Protein AF-A0A2T0AVA5-F1 (afdb_monomer)

Solvent-accessible surface area (backbone atoms only — not comparable to full-atom values): 19050 Å² total; per-residue (Å²): 129,84,56,68,65,63,55,50,53,51,52,53,47,51,56,53,52,50,53,53,48,77,74,66,56,87,48,69,69,55,42,52,54,51,53,51,52,49,52,21,55,53,48,44,54,51,50,45,52,49,50,47,50,50,39,52,51,52,64,69,71,47,59,66,89,44,43,42,79,75,51,75,45,78,47,61,35,36,31,70,57,19,75,41,73,43,70,44,58,36,27,38,32,70,83,80,70,44,80,44,43,65,56,36,65,76,68,69,53,59,87,90,54,48,58,31,74,67,38,44,51,54,44,36,57,42,41,74,77,38,61,39,62,59,32,29,52,50,46,17,61,79,33,77,56,35,33,82,59,56,33,64,58,43,48,52,52,38,50,53,53,50,50,53,53,49,55,49,47,49,52,46,27,41,36,39,77,75,69,64,48,74,55,78,20,80,40,78,41,56,44,42,34,36,43,38,53,78,47,79,42,85,42,89,53,99,81,86,58,83,42,72,42,6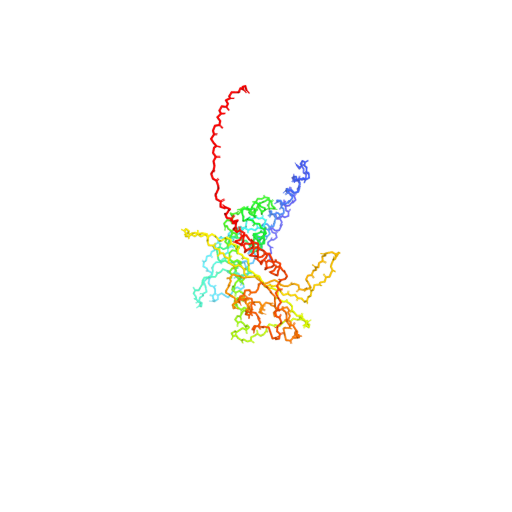1,36,41,38,36,38,40,27,57,47,76,44,78,76,50,99,92,40,69,42,62,39,78,65,44,79,43,74,45,77,66,55,52,69,61,46,46,47,40,44,49,41,58,49,19,52,49,30,27,67,86,56,40,70,40,32,35,42,29,25,78,72,51,71,56,63,60,53,47,50,81,77,34,77,80,39,44,82,42,74,36,70,66,48,53,53,50,52,51,49,55,51,50,53,51,50,52,54,53,60,58,68,73,64,70,82,81,83,77,86,89,82,90,83,82,87,89,78,90,78,91,85,136

Nearest PDB structures (foldseek):
  4rh8-assembly3_C  TM=3.800E-01  e=1.882E+00  Escherichia coli K-12
  4rh8-assembly4_D  TM=4.224E-01  e=2.794E+00  Escherichia coli K-12
  5t90-assembly1_D  TM=2.605E-01  e=2.496E+00  Lymnaea stagnalis
  5afh-assembly1_C  TM=2.575E-01  e=6.515E+00  Homo sapiens

pLDDT: mean 85.96, std 17.72, range [26.14, 97.69]

Radius of gyration: 33.22 Å; Cα contacts (8 Å, |Δi|>4): 440; chains: 1; bounding box: 117×57×65 Å

Sequence (336 aa):
MLKIRDVVEIILLVIKEMHQILTTCQDFAELEKRIYRLVQTITLKLLLTACNYLDEELMKSRDKERLKLIHTKTREIITPFGEVMFKRRYYRDLKTGEGRYLLDEALGLAPRQRLSPWTTEIAVHVAAEMPYHKAAILLRELTLGAVDIRAMTIWDEAQEAGKKLLEQAEEERQAVFDRGELPKGWRQSRELRVEADEVWVAGRDNGKGRRKIAIKIGVGYEGKVKVGQNRRSLQERQVVAGVTEGKVFWEEVIAQLGRRWDLSAVEEYYVGGDGASWIKQGLEYFPRATYRLDPLSKKQLGRDLSDKSNRKAGSDRRPGIPPHSPENETAWSTLE

Foldseek 3Di:
DQPVVLVVVLVVLCVVQVVVLVVDDDDDVSSVLSVLLNVLVSVLSVVQSVLVVVQVVCVVPDDCVFWDWDDKDWDWAQELSAIHIYIWTWTQGPVPRDIDTSSCVVLVNDPPHRYRPVRLVQLLVVVVVDQLVVSQVVSCVSSVNRRRDDSVVSVVSNVVVVVVVVVVLVVLLCCCPVVVNQAQAPDAAQEKEKEKDWDWDFDDDPPDDTDIFIKIKIKIARDWDDPDPPDTDGHPIDMDIDRDALVSSLSSVNSVVRNHYVLVNYNEYEQEYLPDPSSVCNCVVRPNYDYDYDPVNVVVVVVVVVVVVVVVVVVPDDDDDDDDDDDDDDDDDDDD

InterPro domains:
  IPR009620 Uncharacterised protein family UPF0236 [PF06782] (27-296)

Mean predicted aligned error: 10.56 Å

Structure (mmCIF, N/CA/C/O backbone):
data_AF-A0A2T0AVA5-F1
#
_entry.id   AF-A0A2T0AVA5-F1
#
loop_
_atom_site.group_PDB
_atom_site.id
_atom_site.type_symbol
_atom_site.label_atom_id
_atom_site.label_alt_id
_atom_site.label_comp_id
_atom_site.label_asym_id
_atom_site.label_entity_id
_atom_site.label_seq_id
_atom_site.pdbx_PDB_ins_code
_atom_site.Cartn_x
_atom_site.Cartn_y
_atom_site.Cartn_z
_atom_site.occupancy
_atom_site.B_iso_or_equiv
_atom_site.auth_seq_id
_atom_site.auth_comp_id
_atom_site.auth_asym_id
_atom_site.auth_atom_id
_atom_site.pdbx_PDB_model_num
ATOM 1 N N . MET A 1 1 ? -28.269 1.123 14.013 1.00 58.34 1 MET A N 1
ATOM 2 C CA . MET A 1 1 ? -28.446 2.542 14.363 1.00 58.34 1 MET A CA 1
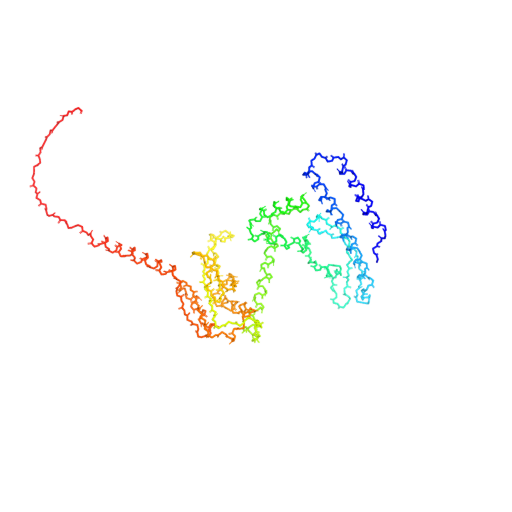ATOM 3 C C . MET A 1 1 ? -27.371 2.899 15.376 1.00 58.34 1 MET A C 1
ATOM 5 O O . MET A 1 1 ? -27.241 2.166 16.353 1.00 58.34 1 MET A O 1
ATOM 9 N N . LEU A 1 2 ? -26.576 3.945 15.129 1.00 67.25 2 LEU A N 1
ATOM 10 C CA . LEU A 1 2 ? -25.635 4.471 16.128 1.00 67.25 2 LEU A CA 1
ATOM 11 C C . LEU A 1 2 ? -26.425 4.833 17.391 1.00 67.25 2 LEU A C 1
ATOM 13 O O . LEU A 1 2 ? -27.509 5.413 17.286 1.00 67.25 2 LEU A O 1
ATOM 17 N N . LYS A 1 3 ? -25.937 4.459 18.578 1.00 79.81 3 LYS A N 1
ATOM 18 C CA . LYS A 1 3 ? -26.666 4.768 19.812 1.00 79.81 3 LYS A CA 1
ATOM 19 C C . LYS A 1 3 ? -26.611 6.279 20.010 1.00 79.81 3 LYS A C 1
ATOM 21 O O . LYS A 1 3 ? -25.531 6.857 20.028 1.00 79.81 3 LYS A O 1
ATOM 26 N N . ILE A 1 4 ? -27.773 6.909 20.191 1.00 82.19 4 ILE A N 1
ATOM 27 C CA . ILE A 1 4 ? -27.892 8.361 20.432 1.00 82.19 4 ILE A CA 1
ATOM 28 C C . ILE A 1 4 ? -26.953 8.799 21.562 1.00 82.19 4 ILE A C 1
ATOM 30 O O . ILE A 1 4 ? -26.316 9.842 21.472 1.00 82.19 4 ILE A O 1
ATOM 34 N N . ARG A 1 5 ? -26.807 7.952 22.587 1.00 86.31 5 ARG A N 1
ATOM 35 C CA . ARG A 1 5 ? -25.869 8.153 23.689 1.00 86.31 5 ARG A CA 1
ATOM 36 C C . ARG A 1 5 ? -24.426 8.379 23.223 1.00 86.31 5 ARG A C 1
ATOM 38 O O . ARG A 1 5 ? -23.814 9.335 23.679 1.00 86.31 5 ARG A O 1
ATOM 45 N N . ASP A 1 6 ? -23.908 7.552 22.316 1.00 85.00 6 ASP A N 1
ATOM 46 C CA . ASP A 1 6 ? -22.519 7.648 21.845 1.00 85.00 6 ASP A CA 1
ATOM 47 C C . ASP A 1 6 ? -22.293 8.979 21.107 1.00 85.00 6 ASP A C 1
ATOM 49 O O . ASP A 1 6 ? -21.280 9.650 21.296 1.00 85.00 6 ASP A O 1
ATOM 53 N N . VAL A 1 7 ? -23.283 9.408 20.317 1.00 85.56 7 VAL A N 1
ATOM 54 C CA . VAL A 1 7 ? -23.248 10.687 19.591 1.00 85.56 7 VAL A CA 1
ATOM 55 C C . VAL A 1 7 ? -23.286 11.872 20.557 1.00 85.56 7 VAL A C 1
ATOM 57 O O . VAL A 1 7 ? -22.496 12.805 20.422 1.00 85.56 7 VAL A O 1
ATOM 60 N N . VAL A 1 8 ? -24.167 11.831 21.558 1.00 90.00 8 VAL A N 1
ATOM 61 C CA . VAL A 1 8 ? -24.276 12.884 22.578 1.00 90.00 8 VAL A CA 1
ATOM 62 C C . VAL A 1 8 ? -22.991 12.985 23.402 1.00 90.00 8 VAL A C 1
ATOM 64 O O . VAL A 1 8 ? -22.505 14.091 23.626 1.00 90.00 8 VAL A O 1
ATOM 67 N N . GLU A 1 9 ? -22.398 11.859 23.807 1.00 90.62 9 GLU A N 1
ATOM 68 C CA . GLU A 1 9 ? -21.124 11.842 24.538 1.00 90.62 9 GLU A CA 1
ATOM 69 C C . GLU A 1 9 ? -19.988 12.485 23.726 1.00 90.62 9 GLU A C 1
ATOM 71 O O . GLU A 1 9 ? -19.190 13.245 24.280 1.00 90.62 9 GLU A O 1
ATOM 76 N N . ILE A 1 10 ? -19.933 12.238 22.412 1.00 91.94 10 ILE A N 1
ATOM 77 C CA . ILE A 1 10 ? -18.950 12.872 21.523 1.00 91.94 10 ILE A CA 1
ATOM 78 C C . ILE A 1 10 ? -19.186 14.384 21.435 1.00 91.94 10 ILE A C 1
ATOM 80 O O . ILE A 1 10 ? -18.235 15.146 21.585 1.00 91.94 10 ILE A O 1
ATOM 84 N N . ILE A 1 11 ? -20.429 14.835 21.240 1.00 92.62 11 ILE A N 1
ATOM 85 C CA . ILE A 1 11 ? -20.756 16.269 21.148 1.00 92.62 11 ILE A CA 1
ATOM 86 C C . ILE A 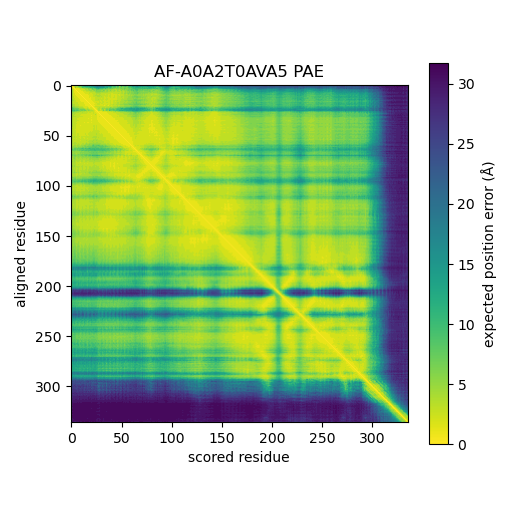1 11 ? -20.395 17.000 22.447 1.00 92.62 11 ILE A C 1
ATOM 88 O O . ILE A 1 11 ? -19.755 18.051 22.407 1.00 92.62 11 ILE A O 1
ATOM 92 N N . LEU A 1 12 ? -20.760 16.436 23.601 1.00 93.31 12 LEU A N 1
ATOM 93 C CA . LEU A 1 12 ? -20.440 17.019 24.905 1.00 93.31 12 LEU A CA 1
ATOM 94 C C . LEU A 1 12 ? -18.927 17.105 25.135 1.00 93.31 12 LEU A C 1
ATOM 96 O O . LEU A 1 12 ? -18.451 18.113 25.658 1.00 93.31 12 LEU A O 1
ATOM 100 N N . LEU A 1 13 ? -18.170 16.087 24.708 1.00 93.56 13 LEU A N 1
ATOM 101 C CA . LEU A 1 13 ? -16.709 16.124 24.730 1.00 93.56 13 LEU A CA 1
ATOM 102 C C . LEU A 1 13 ? -16.175 17.284 23.886 1.00 93.56 13 LEU A C 1
ATOM 104 O O . LEU A 1 13 ? -15.348 18.044 24.378 1.00 93.56 13 LEU A O 1
ATOM 108 N N . VAL A 1 14 ? -16.663 17.449 22.650 1.00 94.31 14 VAL A N 1
ATOM 109 C CA . VAL A 1 14 ? -16.214 18.537 21.766 1.00 94.31 14 VAL A CA 1
ATOM 110 C C . VAL A 1 14 ? -16.440 19.890 22.427 1.00 94.31 14 VAL A C 1
ATOM 112 O O . VAL A 1 14 ? -15.512 20.686 22.501 1.00 94.31 14 VAL A O 1
ATOM 115 N N . ILE A 1 15 ? -17.648 20.143 22.937 1.00 93.69 15 ILE A N 1
ATOM 116 C CA . ILE A 1 15 ? -18.007 21.429 23.551 1.00 93.69 15 ILE A CA 1
ATOM 117 C C . ILE A 1 15 ? -17.109 21.721 24.757 1.00 93.69 15 ILE A C 1
ATOM 119 O O . ILE A 1 15 ? -16.559 22.818 24.869 1.00 93.69 15 ILE A O 1
ATOM 123 N N . LYS A 1 16 ? -16.933 20.731 25.640 1.00 94.50 16 LYS A N 1
ATOM 124 C CA . LYS A 1 16 ? -16.114 20.867 26.847 1.00 94.50 16 LYS A CA 1
ATOM 125 C C . LYS A 1 16 ? -14.649 21.153 26.508 1.00 94.50 16 LYS A C 1
ATOM 127 O O . LYS A 1 16 ? -14.082 22.116 27.021 1.00 94.50 16 LYS A O 1
ATOM 132 N N . GLU A 1 17 ? -14.047 20.334 25.649 1.00 94.44 17 GLU A N 1
ATOM 133 C CA . GLU A 1 17 ? -12.631 20.456 25.295 1.00 94.44 17 GLU A CA 1
ATOM 134 C C . GLU A 1 17 ? -12.370 21.734 24.493 1.00 94.44 17 GLU A C 1
ATOM 136 O O . GLU A 1 17 ? -11.405 22.439 24.770 1.00 94.44 17 GLU A O 1
ATOM 141 N N . MET A 1 18 ? -13.262 22.109 23.569 1.00 93.44 18 MET A N 1
ATOM 142 C CA . MET A 1 18 ? -13.162 23.380 22.844 1.00 93.44 18 MET A CA 1
ATOM 143 C C . MET A 1 18 ? -13.179 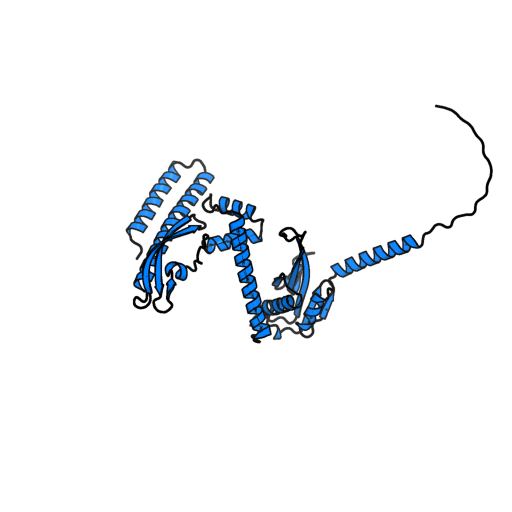24.581 23.789 1.00 93.44 18 MET A C 1
ATOM 145 O O . MET A 1 18 ? -12.342 25.471 23.650 1.00 93.44 18 MET A O 1
ATOM 149 N N . HIS A 1 19 ? -14.086 24.608 24.770 1.00 93.31 19 HIS A N 1
ATOM 150 C CA . HIS A 1 19 ? -14.126 25.692 25.752 1.00 93.31 19 HIS A CA 1
ATOM 151 C C . HIS A 1 19 ? -12.823 25.773 26.559 1.00 93.31 19 HIS A C 1
ATOM 153 O O . HIS A 1 19 ? -12.270 26.858 26.744 1.00 93.31 19 HIS A O 1
ATOM 159 N N . GLN A 1 20 ? -12.284 24.628 26.984 1.00 93.94 20 GLN A N 1
ATOM 160 C CA . GLN A 1 20 ? -11.002 24.578 27.682 1.00 93.94 20 GLN A CA 1
ATOM 161 C C . GLN A 1 20 ? -9.845 25.050 26.792 1.00 93.94 20 GLN A C 1
ATOM 163 O O . GLN A 1 20 ? -8.978 25.784 27.258 1.00 93.94 20 GLN A O 1
ATOM 168 N N . ILE A 1 21 ? -9.811 24.654 25.519 1.00 94.25 21 ILE A N 1
ATOM 169 C CA . ILE A 1 21 ? -8.773 25.069 24.567 1.00 94.25 21 ILE A CA 1
ATOM 170 C C . ILE A 1 21 ? -8.782 26.586 24.392 1.00 94.25 21 ILE A C 1
ATOM 172 O O . ILE A 1 21 ? -7.746 27.218 24.584 1.00 94.25 21 ILE A O 1
ATOM 176 N N . LEU A 1 22 ? -9.951 27.170 24.126 1.00 92.12 22 LEU A N 1
ATOM 177 C CA . LEU A 1 22 ? -10.098 28.605 23.875 1.00 92.12 22 LEU A CA 1
ATOM 178 C C . LEU A 1 22 ? -9.793 29.480 25.099 1.00 92.12 22 LEU A C 1
ATOM 180 O O . LEU A 1 22 ? -9.450 30.646 24.942 1.00 92.12 22 LEU A O 1
ATOM 184 N N . THR A 1 23 ? -9.919 28.940 26.312 1.00 91.81 23 THR A N 1
ATOM 185 C CA . THR A 1 23 ? -9.676 29.687 27.559 1.00 91.81 23 THR A CA 1
ATOM 186 C C . THR A 1 23 ? -8.241 29.585 28.072 1.00 91.81 23 THR A C 1
ATOM 188 O O . THR A 1 23 ? -7.867 30.350 28.956 1.00 91.81 23 THR A O 1
ATOM 191 N N . THR A 1 24 ? -7.434 28.651 27.556 1.00 92.12 24 THR A N 1
ATOM 192 C CA . THR A 1 24 ? -6.102 28.349 28.117 1.00 92.12 24 THR A CA 1
ATOM 193 C C . THR A 1 24 ? -4.953 28.384 27.112 1.00 92.12 24 THR A C 1
ATOM 195 O O . THR A 1 24 ? -3.806 28.300 27.541 1.00 92.12 24 THR A O 1
ATOM 198 N N . CYS A 1 25 ? -5.218 28.480 25.805 1.00 90.75 25 CYS A N 1
ATOM 199 C CA . CYS A 1 25 ? -4.159 28.544 24.798 1.00 90.75 25 CYS A CA 1
ATOM 200 C C . CYS A 1 25 ? -3.348 29.845 24.902 1.00 90.75 25 CYS A C 1
ATOM 202 O O . CYS A 1 25 ? -3.917 30.928 25.048 1.00 90.75 25 CYS A O 1
ATOM 204 N N . GLN A 1 26 ? -2.025 29.734 24.789 1.00 89.94 26 GLN A N 1
ATOM 205 C CA . GLN A 1 26 ? -1.106 30.872 24.891 1.00 89.94 26 GLN A CA 1
ATOM 206 C C . GLN A 1 26 ? -0.754 31.464 23.526 1.00 89.94 26 GLN A C 1
ATOM 208 O O . GLN A 1 26 ? -0.585 32.675 23.395 1.00 89.94 26 GLN A O 1
ATOM 213 N N . ASP A 1 27 ? -0.664 30.612 22.506 1.00 95.56 27 ASP A N 1
ATOM 214 C CA . ASP A 1 27 ? -0.326 31.001 21.144 1.00 95.56 27 ASP A CA 1
ATOM 215 C C . ASP A 1 27 ? -1.057 30.145 20.098 1.00 95.56 27 ASP A C 1
ATOM 217 O O . ASP A 1 27 ? -1.760 29.174 20.402 1.00 95.56 27 ASP A O 1
ATOM 221 N N . PHE A 1 28 ? -0.902 30.539 18.834 1.00 95.88 28 PHE A N 1
ATOM 222 C CA . PHE A 1 28 ? -1.565 29.881 17.715 1.00 95.88 28 PHE A CA 1
ATOM 223 C C . PHE A 1 28 ? -1.071 28.443 17.494 1.00 95.88 28 PHE A C 1
ATOM 225 O O . PHE A 1 28 ? -1.873 27.565 17.188 1.00 95.88 28 PHE A O 1
ATOM 232 N N . ALA A 1 29 ? 0.218 28.169 17.708 1.00 95.81 29 ALA A N 1
ATOM 233 C CA . ALA A 1 29 ? 0.777 26.834 17.507 1.00 95.81 29 ALA A CA 1
ATOM 234 C C . ALA A 1 29 ? 0.264 25.841 18.565 1.00 95.81 29 ALA A C 1
ATOM 236 O O . ALA A 1 29 ? 0.021 24.666 18.270 1.00 95.81 29 ALA A O 1
ATOM 237 N N . GLU A 1 30 ? 0.086 26.292 19.807 1.00 95.62 30 GLU A N 1
ATOM 238 C CA . GLU A 1 30 ? -0.564 25.515 20.857 1.00 95.62 30 GLU A CA 1
ATOM 239 C C . GLU A 1 30 ? -2.037 25.258 20.514 1.00 95.62 30 GLU A C 1
ATOM 241 O O . GLU A 1 30 ? -2.498 24.116 20.621 1.00 95.62 30 GLU A O 1
ATOM 246 N N . LEU A 1 31 ? -2.757 26.290 20.056 1.00 96.00 31 LEU A N 1
ATOM 247 C CA . LEU A 1 31 ? -4.149 26.181 19.623 1.00 96.00 31 LEU A CA 1
ATOM 248 C C . LEU A 1 31 ? -4.311 25.116 18.524 1.00 96.00 31 LEU A C 1
ATOM 250 O O . LEU A 1 31 ? -5.122 24.202 18.682 1.00 96.00 31 LEU A O 1
ATOM 254 N N . GLU A 1 32 ? -3.498 25.170 17.464 1.00 96.25 32 GLU A N 1
ATOM 255 C CA . GLU A 1 32 ? -3.505 24.191 16.367 1.00 96.25 32 GLU A CA 1
ATOM 256 C C . GLU A 1 32 ? -3.276 22.763 16.873 1.00 96.25 32 GLU A C 1
ATOM 258 O O . GLU A 1 32 ? -4.066 21.859 16.588 1.00 96.25 32 GLU A O 1
ATOM 263 N N . LYS A 1 33 ? -2.229 22.548 17.680 1.00 96.19 33 LYS A N 1
ATOM 264 C CA . LYS A 1 33 ? -1.891 21.217 18.212 1.00 96.19 33 LYS A CA 1
ATOM 265 C C . LYS A 1 33 ? -2.993 20.655 19.105 1.00 96.19 33 LYS A C 1
ATOM 267 O O . LYS A 1 33 ? -3.245 19.449 19.091 1.00 96.19 33 LYS A O 1
ATOM 272 N N . ARG A 1 34 ? -3.647 21.500 19.904 1.00 96.38 34 ARG A N 1
ATOM 273 C CA . ARG A 1 34 ? -4.732 21.075 20.798 1.00 96.38 34 ARG A CA 1
ATOM 274 C C . ARG A 1 34 ? -6.011 20.755 20.034 1.00 96.38 34 ARG A C 1
ATOM 276 O O . ARG A 1 34 ? -6.618 19.724 20.320 1.00 96.38 34 ARG A O 1
ATOM 283 N N . ILE A 1 35 ? -6.369 21.559 19.032 1.00 96.19 35 ILE A N 1
ATOM 284 C CA . ILE A 1 35 ? -7.484 21.252 18.124 1.00 96.19 35 ILE A CA 1
ATOM 285 C C . ILE A 1 35 ? -7.213 19.937 17.385 1.00 96.19 35 ILE A C 1
ATOM 287 O O . ILE A 1 35 ? -8.083 19.070 17.345 1.00 96.19 35 ILE A O 1
ATOM 291 N N . TYR A 1 36 ? -5.998 19.740 16.869 1.00 96.62 36 TYR A N 1
ATOM 292 C CA . TYR A 1 36 ? -5.627 18.509 16.172 1.00 96.62 36 TYR A CA 1
ATOM 293 C C . TYR A 1 36 ? -5.793 17.267 17.061 1.00 96.62 36 TYR A C 1
ATOM 295 O O . TYR A 1 36 ? -6.437 16.299 16.658 1.00 96.62 36 TYR A O 1
ATOM 303 N N . ARG A 1 37 ? -5.310 17.311 18.311 1.00 96.31 37 ARG A N 1
ATOM 304 C CA . ARG A 1 37 ? -5.499 16.221 19.290 1.00 96.31 37 ARG A CA 1
ATOM 305 C C . ARG A 1 37 ? -6.966 15.969 19.638 1.00 96.31 37 ARG A C 1
ATOM 307 O O . ARG A 1 37 ? -7.369 14.816 19.820 1.00 96.31 37 ARG A O 1
ATOM 314 N N . LEU A 1 38 ? -7.772 17.027 19.726 1.00 96.00 38 LEU A N 1
ATOM 315 C CA . LEU A 1 38 ? -9.210 16.898 19.943 1.00 96.00 38 LEU A CA 1
ATOM 316 C C . LEU A 1 38 ? -9.870 16.169 18.762 1.00 96.00 38 LEU A C 1
ATOM 318 O O . LEU A 1 38 ? -10.593 15.196 18.976 1.00 96.00 38 LEU A O 1
ATOM 322 N N . VAL A 1 39 ? -9.560 16.568 17.525 1.00 96.06 39 VAL A N 1
ATOM 323 C CA . VAL A 1 39 ? -10.056 15.907 16.305 1.00 96.06 39 VAL A CA 1
ATOM 324 C C . VAL A 1 39 ? -9.633 14.439 16.260 1.00 96.06 39 VAL A C 1
ATOM 326 O O . VAL A 1 39 ? -10.469 13.579 15.980 1.00 96.06 39 VAL A O 1
ATOM 329 N N . GLN A 1 40 ? -8.380 14.124 16.595 1.00 96.62 40 GLN A N 1
ATOM 330 C CA . GLN A 1 40 ? -7.907 12.741 16.706 1.00 96.62 40 GLN A CA 1
ATOM 331 C C . GLN A 1 40 ? -8.747 11.938 17.711 1.00 96.62 40 GLN A C 1
ATOM 333 O O . GLN A 1 40 ? -9.277 10.880 17.373 1.00 96.62 40 GLN A O 1
ATOM 338 N N . THR A 1 41 ? -8.961 12.478 18.913 1.00 95.75 41 THR A N 1
ATOM 339 C CA . THR A 1 41 ? -9.752 11.827 19.972 1.00 95.75 41 THR A CA 1
ATOM 340 C C . THR A 1 41 ? -11.199 11.572 19.545 1.00 95.75 41 THR A C 1
ATOM 342 O O . THR A 1 41 ? -11.735 10.479 19.751 1.00 95.75 41 THR A O 1
ATOM 345 N N . ILE A 1 42 ? -11.841 12.570 18.930 1.00 95.69 42 ILE A N 1
ATOM 346 C CA . ILE A 1 42 ? -13.205 12.456 18.400 1.00 95.69 42 ILE A CA 1
ATOM 347 C C . ILE A 1 42 ? -13.258 11.378 17.317 1.00 95.69 42 ILE A C 1
ATOM 349 O O . ILE A 1 42 ? -14.140 10.519 17.338 1.00 95.69 42 ILE A O 1
ATOM 353 N N . THR A 1 43 ? -12.288 11.383 16.405 1.00 95.81 43 THR A N 1
ATOM 354 C CA . THR A 1 43 ? -12.223 10.429 15.295 1.00 95.81 43 THR A CA 1
ATOM 355 C C . THR A 1 43 ? -12.044 9.000 15.796 1.00 95.81 43 THR A C 1
ATOM 357 O O . THR A 1 43 ? -12.749 8.107 15.335 1.00 95.81 43 THR A O 1
ATOM 360 N N . LEU A 1 44 ? -11.192 8.769 16.800 1.00 95.81 44 LEU A N 1
ATOM 361 C CA . LEU A 1 44 ? -11.034 7.448 17.421 1.00 95.81 44 LEU A CA 1
ATOM 362 C C . LEU A 1 44 ? -12.337 6.945 18.059 1.00 95.81 44 LEU A C 1
ATOM 364 O O . LEU A 1 44 ? -12.682 5.771 17.913 1.00 95.81 44 LEU A O 1
ATOM 368 N N . LYS A 1 45 ? -13.097 7.824 18.726 1.00 94.75 45 LYS A N 1
ATOM 369 C CA . LYS A 1 45 ? -14.418 7.480 19.285 1.00 94.75 45 LYS A CA 1
ATOM 370 C C . LYS A 1 45 ? -15.429 7.141 18.191 1.00 94.75 45 LYS A C 1
ATOM 372 O O . LYS A 1 45 ? -16.162 6.159 18.324 1.00 94.75 45 LYS A O 1
ATOM 377 N N . LEU A 1 46 ? -15.452 7.907 17.101 1.00 94.69 46 LEU A N 1
ATOM 378 C CA . LEU A 1 46 ? -16.309 7.629 15.947 1.00 94.69 46 LEU A CA 1
ATOM 379 C C . LEU A 1 46 ? -15.944 6.297 15.281 1.00 94.69 46 LEU A C 1
ATOM 381 O O . LEU A 1 46 ? -16.834 5.488 15.031 1.00 94.69 46 LEU A O 1
ATOM 385 N N . LEU A 1 47 ? -14.652 6.030 15.071 1.00 95.06 47 LEU A N 1
ATOM 386 C CA . LEU A 1 47 ? -14.155 4.768 14.517 1.00 95.06 47 LEU A CA 1
ATOM 387 C C . LEU A 1 47 ? -14.538 3.577 15.394 1.00 95.06 47 LEU A C 1
ATOM 389 O O . LEU A 1 47 ? -15.068 2.592 14.888 1.00 95.06 47 LEU A O 1
ATOM 393 N N . LEU A 1 48 ? -14.345 3.675 16.712 1.00 95.31 48 LEU A N 1
ATOM 394 C CA . LEU A 1 48 ? -14.765 2.630 17.645 1.00 95.31 48 LEU A CA 1
ATOM 395 C C . LEU A 1 48 ? -16.273 2.366 17.555 1.00 95.31 48 LEU A C 1
ATOM 397 O O . LEU A 1 48 ? -16.708 1.213 17.511 1.00 95.31 48 LEU A O 1
ATOM 401 N N . THR A 1 49 ? -17.072 3.431 17.505 1.00 93.88 49 THR A N 1
ATOM 402 C CA . THR A 1 49 ? -18.532 3.325 17.408 1.00 93.88 49 THR A CA 1
ATOM 403 C C . THR A 1 49 ? -18.950 2.680 16.084 1.00 93.88 49 THR A C 1
ATOM 405 O O . THR A 1 49 ? -19.806 1.795 16.079 1.00 93.88 49 THR A O 1
ATOM 408 N N . ALA A 1 50 ? -18.302 3.051 14.976 1.00 93.94 50 ALA A N 1
ATOM 409 C CA . ALA A 1 50 ? -18.517 2.447 13.665 1.00 93.94 50 ALA A CA 1
ATOM 410 C C . ALA A 1 50 ? -18.147 0.955 13.651 1.00 93.94 50 ALA A C 1
ATOM 412 O O . ALA A 1 50 ? -18.954 0.140 13.210 1.00 93.94 50 ALA A O 1
ATOM 413 N N . CYS A 1 51 ? -16.987 0.573 14.197 1.00 95.19 51 CYS A N 1
ATOM 414 C CA . CYS A 1 51 ? -16.570 -0.829 14.307 1.00 95.19 51 CYS A CA 1
ATOM 415 C C . CYS A 1 51 ? -17.571 -1.665 15.116 1.00 95.19 51 CYS A C 1
ATOM 417 O O . CYS A 1 51 ? -17.954 -2.752 14.689 1.00 95.19 51 CYS A O 1
ATOM 419 N N . ASN A 1 52 ? -18.031 -1.151 16.261 1.00 94.06 52 ASN A N 1
ATOM 420 C CA . ASN A 1 52 ? -19.020 -1.841 17.091 1.00 94.06 52 ASN A CA 1
ATOM 421 C C . ASN A 1 52 ? -20.365 -1.987 16.367 1.00 94.06 52 ASN A C 1
ATOM 423 O O . ASN A 1 52 ? -20.985 -3.048 16.424 1.00 94.06 52 ASN A O 1
ATOM 427 N N . TYR A 1 53 ? -20.804 -0.936 15.669 1.00 93.56 53 TYR A N 1
ATOM 428 C CA . TYR A 1 53 ? -22.032 -0.975 14.885 1.00 93.56 53 TYR A CA 1
ATOM 429 C C . TYR A 1 53 ? -21.946 -2.008 13.755 1.00 93.56 53 TYR A C 1
ATOM 431 O O . TYR A 1 53 ? -22.838 -2.844 13.625 1.00 93.56 53 TYR A O 1
ATOM 439 N N . LEU A 1 54 ? -20.854 -2.007 12.987 1.00 95.31 54 LEU A N 1
ATOM 440 C CA . LEU A 1 54 ? -20.629 -2.976 11.915 1.00 95.31 54 LEU A CA 1
ATOM 441 C C . LEU A 1 54 ? -20.570 -4.414 12.448 1.00 95.31 54 LEU A C 1
ATOM 443 O O . LEU A 1 54 ? -21.192 -5.296 11.864 1.00 95.31 54 LEU A O 1
ATOM 447 N N . ASP A 1 55 ? -19.892 -4.664 13.574 1.00 96.19 55 ASP A N 1
ATOM 448 C CA . ASP A 1 55 ? -19.847 -6.000 14.187 1.00 96.19 55 ASP A CA 1
ATOM 449 C C . ASP A 1 55 ? -21.239 -6.475 14.634 1.00 96.19 55 ASP A C 1
ATOM 451 O O . ASP A 1 55 ? -21.575 -7.647 14.460 1.00 96.19 55 ASP A O 1
ATOM 455 N N . GLU A 1 56 ? -22.074 -5.588 15.189 1.00 94.81 56 GLU A N 1
ATOM 456 C CA . GLU A 1 56 ? -23.473 -5.891 15.519 1.00 94.81 56 GLU A CA 1
ATOM 457 C C . GLU A 1 56 ? -24.319 -6.207 14.284 1.00 94.81 56 GLU A C 1
ATOM 459 O O . GLU A 1 56 ? -25.074 -7.180 14.308 1.00 94.81 56 GLU A O 1
ATOM 464 N N . GLU A 1 57 ? -24.197 -5.432 13.210 1.00 95.00 57 GLU A N 1
ATOM 465 C CA . GLU A 1 57 ? -24.958 -5.684 11.984 1.00 95.00 57 GLU A CA 1
ATOM 466 C C . GLU A 1 57 ? -24.528 -6.991 11.317 1.00 95.00 57 GLU A C 1
ATOM 468 O O . GLU A 1 57 ? -25.384 -7.818 11.006 1.00 95.00 57 GLU A O 1
ATOM 473 N N . LEU A 1 58 ? -23.220 -7.249 11.213 1.00 96.06 58 LEU A N 1
ATOM 474 C CA . LEU A 1 58 ? -22.680 -8.515 10.707 1.00 96.06 58 LEU A CA 1
ATOM 475 C C . LEU A 1 58 ? -23.103 -9.704 11.574 1.00 96.06 58 LEU A C 1
ATOM 477 O O . LEU A 1 58 ? -23.383 -10.785 11.062 1.00 96.06 58 LEU A O 1
ATOM 481 N N . MET A 1 59 ? -23.193 -9.527 12.895 1.00 95.12 59 MET A N 1
ATOM 482 C CA . MET A 1 59 ? -23.702 -10.569 13.786 1.00 95.12 59 MET A CA 1
ATOM 483 C C . MET A 1 59 ? -25.173 -10.898 13.502 1.00 95.12 59 MET A C 1
ATOM 485 O O . MET A 1 59 ? -25.544 -12.072 13.591 1.00 95.12 59 MET A O 1
ATOM 489 N N . LYS A 1 60 ? -26.005 -9.890 13.213 1.00 94.50 60 LYS A N 1
ATOM 490 C CA . LYS A 1 60 ? -27.444 -10.060 12.950 1.00 94.50 60 LYS A CA 1
ATOM 491 C C . LYS A 1 60 ? -27.709 -10.653 11.570 1.00 94.50 60 LYS A C 1
ATOM 493 O O . LYS A 1 60 ? -28.581 -11.511 11.462 1.00 94.50 60 LYS A O 1
ATOM 498 N N . SER A 1 61 ? -26.969 -10.207 10.556 1.00 94.69 61 SER A N 1
ATOM 499 C CA . SER A 1 61 ? -27.144 -10.616 9.159 1.00 94.69 61 SER A CA 1
ATOM 500 C C . SER A 1 61 ? -26.436 -11.923 8.798 1.00 94.69 61 SER A C 1
ATOM 502 O O . SER A 1 61 ? -26.631 -12.430 7.695 1.00 94.69 61 SER A O 1
ATOM 504 N N . ARG A 1 62 ? -25.627 -12.494 9.704 1.00 94.12 62 ARG A N 1
ATOM 505 C CA . ARG A 1 62 ? -24.921 -13.752 9.435 1.00 94.12 62 ARG A CA 1
ATOM 506 C C . ARG A 1 62 ? -25.878 -14.916 9.184 1.00 94.12 62 ARG A C 1
ATOM 508 O O . ARG A 1 62 ? -26.910 -15.054 9.842 1.00 94.12 62 ARG A O 1
ATOM 515 N N . ASP A 1 63 ? -25.421 -15.840 8.351 1.00 94.19 63 ASP A N 1
ATOM 516 C CA . ASP A 1 63 ? -25.987 -17.181 8.244 1.00 94.19 63 ASP A CA 1
ATOM 517 C C . ASP A 1 63 ? -25.768 -17.939 9.569 1.00 94.19 63 ASP A C 1
ATOM 519 O O . ASP A 1 63 ? -24.651 -18.347 9.897 1.00 94.19 63 ASP A O 1
ATOM 523 N N . LYS A 1 64 ? -26.832 -18.079 10.368 1.00 92.00 64 LYS A N 1
ATOM 524 C CA . LYS A 1 64 ? -26.782 -18.704 11.701 1.00 92.00 64 LYS A CA 1
ATOM 525 C C . LYS A 1 64 ? -26.624 -20.221 11.647 1.00 92.00 64 LYS A C 1
ATOM 527 O O . LYS A 1 64 ? -26.140 -20.790 12.624 1.00 92.00 64 LYS A O 1
ATOM 532 N N . GLU A 1 65 ? -27.023 -20.853 10.549 1.00 91.69 65 GLU A N 1
ATOM 533 C CA . GLU A 1 65 ? -26.885 -22.297 10.354 1.00 91.69 65 GLU A CA 1
ATOM 534 C C . GLU A 1 65 ? -25.440 -22.656 10.014 1.00 91.69 65 GLU A C 1
ATOM 536 O O . GLU A 1 65 ? -24.939 -23.700 10.426 1.00 91.69 65 GLU A O 1
ATOM 541 N N . ARG A 1 66 ? -24.738 -21.758 9.316 1.00 94.69 66 ARG A N 1
ATOM 542 C CA . ARG A 1 66 ? -23.333 -21.942 8.949 1.00 94.69 66 ARG A CA 1
ATOM 543 C C . ARG A 1 66 ? -22.349 -21.395 9.978 1.00 94.69 66 ARG A C 1
ATOM 545 O O . ARG A 1 66 ? -21.334 -22.033 10.246 1.00 94.69 66 ARG A O 1
ATOM 552 N N . LEU A 1 67 ? -22.594 -20.203 10.521 1.00 95.62 67 LEU A N 1
ATOM 553 C CA . LEU A 1 67 ? -21.626 -19.470 11.341 1.00 95.62 67 LEU A CA 1
ATOM 554 C C . LEU A 1 67 ? -22.016 -19.490 12.820 1.00 95.62 67 LEU A C 1
ATOM 556 O O . LEU A 1 67 ? -22.831 -18.690 13.306 1.00 95.62 67 LEU A O 1
ATOM 560 N N . LYS A 1 68 ? -21.349 -20.372 13.569 1.00 95.25 68 LYS A N 1
ATOM 561 C CA . LYS A 1 68 ? -21.504 -20.474 15.020 1.00 95.25 68 LYS A CA 1
ATOM 562 C C . LYS A 1 68 ? -20.630 -19.437 15.717 1.00 95.25 68 LYS A C 1
ATOM 564 O O . LYS A 1 68 ? -19.409 -19.452 15.583 1.00 95.25 68 LYS A O 1
ATOM 569 N N . LEU A 1 69 ? -21.250 -18.554 16.497 1.00 96.00 69 LEU A N 1
ATOM 570 C CA . LEU A 1 69 ? -20.532 -17.641 17.388 1.00 96.00 69 LEU A CA 1
ATOM 571 C C . LEU A 1 69 ? -19.895 -18.439 18.530 1.00 96.00 69 LEU A C 1
ATOM 573 O O . LEU A 1 69 ? -20.589 -19.204 19.197 1.00 96.00 69 LEU A O 1
ATOM 577 N N . ILE A 1 70 ? -18.597 -18.241 18.758 1.00 96.00 70 ILE A N 1
ATOM 578 C CA . ILE A 1 70 ? -17.848 -18.946 19.806 1.00 96.00 70 ILE A CA 1
ATOM 579 C C . ILE A 1 70 ? -17.474 -17.998 20.947 1.00 96.00 70 ILE A C 1
ATOM 581 O O . ILE A 1 70 ? -17.820 -18.253 22.094 1.00 96.00 70 ILE A O 1
ATOM 585 N N . HIS A 1 71 ? -16.769 -16.904 20.650 1.00 94.06 71 HIS A N 1
ATOM 586 C CA . HIS A 1 71 ? -16.323 -15.950 21.668 1.00 94.06 71 HIS A CA 1
ATOM 587 C C . HIS A 1 71 ? -16.085 -14.559 21.068 1.00 94.06 71 HIS A C 1
ATOM 589 O O . HIS A 1 71 ? -16.081 -14.372 19.851 1.00 94.06 71 HIS A O 1
ATOM 595 N N . THR A 1 72 ? -15.779 -13.590 21.925 1.00 96.56 72 THR A N 1
ATOM 596 C CA . THR A 1 72 ? -15.391 -12.225 21.539 1.00 96.56 72 THR A CA 1
ATOM 597 C C . THR A 1 72 ? -13.923 -11.993 21.884 1.00 96.56 72 THR A C 1
ATOM 599 O O . THR A 1 72 ? -13.462 -12.441 22.930 1.00 96.56 72 THR A O 1
ATOM 602 N N . LYS A 1 73 ? -13.177 -11.307 21.014 1.00 95.19 73 LYS A N 1
ATOM 603 C CA . LYS A 1 73 ? -11.774 -10.931 21.243 1.00 95.19 73 LYS A CA 1
ATOM 604 C C . LYS A 1 73 ? -11.573 -9.439 21.027 1.00 95.19 73 LYS A C 1
ATOM 606 O O . LYS A 1 73 ? -12.187 -8.857 20.139 1.00 95.19 73 LYS A O 1
ATOM 611 N N . THR A 1 74 ? -10.685 -8.842 21.810 1.00 95.69 74 THR A N 1
ATOM 612 C CA . THR A 1 74 ? -10.225 -7.471 21.576 1.00 95.69 74 THR A CA 1
ATOM 613 C C . THR A 1 74 ? -9.205 -7.460 20.438 1.00 95.69 74 THR A C 1
ATOM 615 O O . THR A 1 74 ? -8.412 -8.395 20.289 1.00 95.69 74 THR A O 1
ATOM 618 N N . ARG A 1 75 ? -9.249 -6.416 19.617 1.00 95.25 75 ARG A N 1
ATOM 619 C CA . ARG A 1 75 ? -8.257 -6.095 18.598 1.00 95.25 75 ARG A CA 1
ATOM 620 C C . ARG A 1 75 ? -7.843 -4.641 18.768 1.00 95.25 75 ARG A C 1
ATOM 622 O O . ARG A 1 75 ? -8.680 -3.792 19.054 1.00 95.25 75 ARG A O 1
ATOM 629 N N . GLU A 1 76 ? -6.562 -4.392 18.566 1.00 96.19 76 GLU A N 1
ATOM 630 C CA . GLU A 1 76 ? -5.959 -3.068 18.560 1.00 96.19 76 GLU A CA 1
ATOM 631 C C . GLU A 1 76 ? -5.379 -2.806 17.169 1.00 96.19 76 GLU A C 1
ATOM 633 O O . GLU A 1 76 ? -4.772 -3.705 16.576 1.00 96.19 76 GLU A O 1
ATOM 638 N N . ILE A 1 77 ? -5.620 -1.607 16.641 1.00 96.56 77 ILE A N 1
ATOM 639 C CA . ILE A 1 77 ? -5.109 -1.140 15.352 1.00 96.56 77 ILE A CA 1
ATOM 640 C C . ILE A 1 77 ? -4.595 0.292 15.507 1.00 96.56 77 ILE A C 1
ATOM 642 O O . ILE A 1 77 ? -5.289 1.147 16.053 1.00 96.56 77 ILE A O 1
ATOM 646 N N . ILE A 1 78 ? -3.406 0.561 14.977 1.00 97.19 78 ILE A N 1
ATOM 647 C CA . ILE A 1 78 ? -2.819 1.901 14.903 1.00 97.19 78 ILE A CA 1
ATOM 648 C C . ILE A 1 78 ? -3.368 2.598 13.655 1.00 97.19 78 ILE A C 1
ATOM 650 O O . ILE A 1 78 ? -3.179 2.123 12.534 1.00 97.19 78 ILE A O 1
ATOM 654 N N . THR A 1 79 ? -4.053 3.721 13.847 1.00 97.31 79 THR A N 1
ATOM 655 C CA . THR A 1 79 ? -4.580 4.590 12.781 1.00 97.31 79 THR A CA 1
ATOM 656 C C . THR A 1 79 ? -3.783 5.899 12.731 1.00 97.31 79 THR A C 1
ATOM 658 O O . THR A 1 79 ? -3.069 6.195 13.690 1.00 97.31 79 THR A O 1
ATOM 661 N N . PRO A 1 80 ? -3.924 6.754 11.698 1.00 96.06 80 PRO A N 1
ATOM 662 C CA . PRO A 1 80 ? -3.271 8.072 11.694 1.00 96.06 80 PRO A CA 1
ATOM 663 C C . PRO A 1 80 ? -3.737 8.989 12.841 1.00 96.06 80 PRO A C 1
ATOM 665 O O . PRO A 1 80 ? -3.082 9.978 13.168 1.00 96.06 80 PRO A O 1
ATOM 668 N N . PHE A 1 81 ? -4.866 8.652 13.467 1.00 95.94 81 PHE A N 1
ATOM 669 C CA . PHE A 1 81 ? -5.450 9.381 14.588 1.00 95.94 81 PHE A CA 1
ATOM 670 C C . PHE A 1 81 ? -5.048 8.814 15.954 1.00 95.94 81 PHE A C 1
ATOM 672 O O . PHE A 1 81 ? -5.403 9.398 16.972 1.00 95.94 81 PHE A O 1
ATOM 679 N N . GLY A 1 82 ? -4.334 7.686 15.986 1.00 96.00 82 GLY A N 1
ATOM 680 C CA . GLY A 1 82 ? -3.961 6.965 17.201 1.00 96.00 82 GLY A CA 1
ATOM 681 C C . GLY A 1 82 ? -4.450 5.522 17.223 1.00 96.00 82 GLY A C 1
ATOM 682 O O . GLY A 1 82 ? -5.002 5.004 16.246 1.00 96.00 82 GLY A O 1
ATOM 683 N N . GLU A 1 83 ? -4.234 4.862 18.354 1.00 96.31 83 GLU A N 1
ATOM 684 C CA . GLU A 1 83 ? -4.637 3.476 18.582 1.00 96.31 83 GLU A CA 1
ATOM 685 C C . GLU A 1 83 ? -6.144 3.364 18.836 1.00 96.31 83 GLU A C 1
ATOM 687 O O . GLU A 1 83 ? -6.707 4.030 19.707 1.00 96.31 83 GLU A O 1
ATOM 692 N N . VAL A 1 84 ? -6.808 2.482 18.085 1.00 96.25 84 VAL A N 1
ATOM 693 C CA . VAL A 1 84 ? -8.205 2.107 18.315 1.00 96.25 84 VAL A CA 1
ATOM 694 C C . VAL A 1 84 ? -8.281 0.665 18.807 1.00 96.25 84 VAL A C 1
ATOM 696 O O . VAL A 1 84 ? -7.852 -0.272 18.132 1.00 96.25 84 VAL A O 1
ATOM 699 N N . MET A 1 85 ? -8.860 0.483 19.994 1.00 96.38 85 MET A N 1
ATOM 700 C CA . MET A 1 85 ? -9.155 -0.828 20.570 1.00 96.38 85 MET A CA 1
ATOM 701 C C . MET A 1 85 ? -10.645 -1.130 20.458 1.00 96.38 85 MET A C 1
ATOM 703 O O . MET A 1 85 ? -11.467 -0.439 21.055 1.00 96.38 85 MET A O 1
ATOM 707 N N . PHE A 1 86 ? -10.999 -2.194 19.742 1.00 95.19 86 PHE A N 1
ATOM 708 C CA . PHE A 1 86 ? -12.384 -2.624 19.558 1.00 95.19 86 PHE A CA 1
ATOM 709 C C . PHE A 1 86 ? -12.552 -4.120 19.821 1.00 95.19 86 PHE A C 1
ATOM 711 O O . PHE A 1 86 ? -11.596 -4.898 19.823 1.00 95.19 86 PHE A O 1
ATOM 718 N N . LYS A 1 87 ? -13.793 -4.542 20.070 1.00 94.88 87 LYS A N 1
ATOM 719 C CA . LYS A 1 87 ? -14.146 -5.954 20.237 1.00 94.88 87 LYS A CA 1
ATOM 720 C C . LYS A 1 87 ? -14.668 -6.495 18.910 1.00 94.88 87 LYS A C 1
ATOM 722 O O . LYS A 1 87 ? -15.499 -5.862 18.275 1.00 94.88 87 LYS A O 1
ATOM 727 N N . ARG A 1 88 ? -14.203 -7.681 18.526 1.00 95.31 88 ARG A N 1
ATOM 728 C CA . ARG A 1 88 ? -14.664 -8.424 17.346 1.00 95.31 88 ARG A CA 1
ATOM 729 C C . ARG A 1 88 ? -15.126 -9.817 17.748 1.00 95.31 88 ARG A C 1
ATOM 731 O O . ARG A 1 88 ? -14.536 -10.452 18.633 1.00 95.31 88 ARG A O 1
ATOM 738 N N . ARG A 1 89 ? -16.174 -10.310 17.096 1.00 96.88 89 ARG A N 1
ATOM 739 C CA . ARG A 1 89 ? -16.710 -11.656 17.337 1.00 96.88 89 ARG A CA 1
ATOM 740 C C . ARG A 1 89 ? -15.996 -12.705 16.484 1.00 96.88 89 ARG A C 1
ATOM 742 O O . ARG A 1 89 ? -15.717 -12.480 15.311 1.00 96.88 89 ARG A O 1
ATOM 749 N N . TYR A 1 90 ? -15.701 -13.851 17.093 1.00 96.81 90 TYR A N 1
ATOM 750 C CA . TYR A 1 90 ? -15.101 -15.007 16.431 1.00 96.81 90 TYR A CA 1
ATOM 751 C C . TYR A 1 90 ? -16.163 -16.055 16.111 1.00 96.81 90 TYR A C 1
ATOM 753 O O . TYR A 1 90 ? -16.930 -16.476 16.988 1.00 96.81 90 TYR A O 1
ATOM 761 N N . TYR A 1 91 ? -16.153 -16.502 14.862 1.00 97.06 91 TYR A N 1
ATOM 762 C CA . TYR A 1 91 ? -17.086 -17.473 14.319 1.00 97.06 91 TYR A CA 1
ATOM 763 C C . TYR A 1 91 ? -16.355 -18.740 13.895 1.00 97.06 91 TYR A C 1
ATOM 765 O O . TYR A 1 91 ? -15.240 -18.683 13.378 1.00 97.06 91 TYR A O 1
ATOM 773 N N . ARG A 1 92 ? -17.004 -19.887 14.082 1.00 96.81 92 ARG A N 1
ATOM 774 C CA . ARG A 1 92 ? -16.618 -21.152 13.458 1.00 96.81 92 ARG A CA 1
ATOM 775 C C . ARG A 1 92 ? -17.569 -21.410 12.296 1.00 96.81 92 ARG A C 1
ATOM 777 O O . ARG A 1 92 ? -18.781 -21.464 12.512 1.00 96.81 92 ARG A O 1
ATOM 784 N N . ASP A 1 93 ? -17.027 -21.556 11.095 1.00 96.06 93 ASP A N 1
ATOM 785 C CA . ASP A 1 93 ? -17.778 -22.045 9.942 1.00 96.06 93 ASP A CA 1
ATOM 786 C C . ASP A 1 93 ? -17.990 -23.553 10.110 1.00 96.06 93 ASP A C 1
ATOM 788 O O . ASP A 1 93 ? -17.031 -24.319 10.196 1.00 96.06 93 ASP A O 1
ATOM 792 N N . LEU A 1 94 ? -19.245 -23.980 10.224 1.00 94.25 94 LEU A N 1
ATOM 793 C CA . LEU A 1 94 ? -19.598 -25.382 10.435 1.00 94.25 94 LEU A CA 1
ATOM 794 C C . LEU A 1 94 ? -19.439 -26.229 9.167 1.00 94.25 94 LEU A C 1
ATOM 796 O O . LEU A 1 94 ? -19.350 -27.448 9.280 1.00 94.25 94 LEU A O 1
ATOM 800 N N . LYS A 1 95 ? -19.369 -25.610 7.979 1.00 92.94 95 LYS A N 1
ATOM 801 C CA . LYS A 1 95 ? -19.150 -26.324 6.713 1.00 92.94 95 LYS A CA 1
ATOM 802 C C . LYS A 1 95 ? -17.671 -26.594 6.466 1.00 92.94 95 LYS A C 1
ATOM 804 O O . LYS A 1 95 ? -17.308 -27.713 6.130 1.00 92.94 95 LYS A O 1
ATOM 809 N N . THR A 1 96 ? -16.826 -25.576 6.619 1.00 93.50 96 THR A N 1
ATOM 810 C CA . THR A 1 96 ? -15.382 -25.696 6.336 1.00 93.50 96 THR A CA 1
ATOM 811 C C . THR A 1 96 ? -14.561 -26.054 7.571 1.00 93.50 96 THR A C 1
ATOM 813 O O . THR A 1 96 ? -13.431 -26.515 7.457 1.00 93.50 96 THR A O 1
ATOM 816 N N . GLY A 1 97 ? -15.104 -25.834 8.770 1.00 93.00 97 GLY A N 1
ATOM 817 C CA . GLY A 1 97 ? -14.341 -25.924 10.007 1.00 93.00 97 GLY A CA 1
ATOM 818 C C . GLY A 1 97 ? -13.366 -24.759 10.199 1.00 93.00 97 GLY A C 1
ATOM 819 O O . GLY A 1 97 ? -12.512 -24.832 11.074 1.00 93.00 97 GLY A O 1
ATOM 820 N N . GLU A 1 98 ? -13.451 -23.675 9.431 1.00 94.75 98 GLU A N 1
ATOM 821 C CA . GLU A 1 98 ? -12.514 -22.557 9.559 1.00 94.75 98 GLU A CA 1
ATOM 822 C C . GLU A 1 98 ? -12.982 -21.502 10.566 1.00 94.75 98 GLU A C 1
ATOM 824 O O . GLU A 1 98 ? -14.166 -21.354 10.879 1.00 94.75 98 GLU A O 1
ATOM 829 N N . GLY A 1 99 ? -12.013 -20.775 11.121 1.00 94.62 99 GLY A N 1
ATOM 830 C CA . GLY A 1 99 ? -12.264 -19.651 12.012 1.00 94.62 99 GLY A CA 1
ATOM 831 C C . GLY A 1 99 ? -12.390 -18.346 11.240 1.00 94.62 99 GLY A C 1
ATOM 832 O O . GLY A 1 99 ? -11.492 -18.020 10.473 1.00 94.62 99 GLY A O 1
ATOM 833 N N . ARG A 1 100 ? -13.447 -17.574 11.496 1.00 95.38 100 ARG A N 1
ATOM 834 C CA . ARG A 1 100 ? -13.733 -16.318 10.791 1.00 95.38 100 ARG A CA 1
ATOM 835 C C . ARG A 1 100 ? -13.958 -15.151 11.738 1.00 95.38 100 ARG A C 1
ATOM 837 O O . ARG A 1 100 ? -14.513 -15.310 12.828 1.00 95.38 100 ARG A O 1
ATOM 844 N N . TYR A 1 101 ? -13.556 -13.968 11.290 1.00 96.44 101 TYR A N 1
ATOM 845 C CA . TYR A 1 101 ? -13.831 -12.695 11.951 1.00 96.44 101 TYR A CA 1
ATOM 846 C C . TYR A 1 101 ? -14.522 -11.781 10.944 1.00 96.44 101 TYR A C 1
ATOM 848 O O . TYR A 1 101 ? -13.862 -11.074 10.188 1.00 96.44 101 TYR A O 1
ATOM 856 N N . LEU A 1 102 ? -15.857 -11.790 10.943 1.00 96.75 102 LEU A N 1
ATOM 857 C CA . LEU A 1 102 ? -16.646 -11.078 9.930 1.00 96.75 102 LEU A CA 1
ATOM 858 C C . LEU A 1 102 ? -16.306 -9.585 9.862 1.00 96.75 102 LEU A C 1
ATOM 860 O O . LEU A 1 102 ? -16.237 -9.032 8.771 1.00 96.75 102 LEU A O 1
ATOM 864 N N . LEU A 1 103 ? -16.060 -8.944 11.012 1.00 97.06 103 LEU A N 1
ATOM 865 C CA . LEU A 1 103 ? -15.669 -7.534 11.050 1.00 97.06 103 LEU A CA 1
ATOM 866 C C . LEU A 1 103 ? -14.337 -7.289 10.327 1.00 97.06 103 LEU A C 1
ATOM 868 O O . LEU A 1 103 ? -14.219 -6.320 9.586 1.00 97.06 103 LEU A O 1
ATOM 872 N N . ASP A 1 104 ? -13.342 -8.156 10.525 1.00 96.50 104 ASP A N 1
ATOM 873 C CA . ASP A 1 104 ? -12.038 -7.982 9.882 1.00 96.50 104 ASP A CA 1
ATOM 874 C C . ASP A 1 104 ? -12.131 -8.192 8.374 1.00 96.50 104 ASP A C 1
ATOM 876 O O . ASP A 1 104 ? -11.555 -7.425 7.616 1.00 96.50 104 ASP A O 1
ATOM 880 N N . GLU A 1 105 ? -12.874 -9.213 7.948 1.00 96.00 105 GLU A N 1
ATOM 881 C CA . GLU A 1 105 ? -13.088 -9.522 6.534 1.00 96.00 105 GLU A CA 1
ATOM 882 C C . GLU A 1 105 ? -13.823 -8.379 5.824 1.00 96.00 105 GLU A C 1
ATOM 884 O O . GLU A 1 105 ? -13.408 -7.963 4.746 1.00 96.00 105 GLU A O 1
ATOM 889 N N . ALA A 1 106 ? -14.860 -7.817 6.455 1.00 96.00 106 ALA A N 1
ATOM 890 C CA . ALA A 1 106 ? -15.605 -6.679 5.918 1.00 96.00 106 ALA A CA 1
ATOM 891 C C . ALA A 1 106 ? -14.755 -5.401 5.816 1.00 96.00 106 ALA A C 1
ATOM 893 O O . ALA A 1 106 ? -14.967 -4.595 4.914 1.00 96.00 106 ALA A O 1
ATOM 894 N N . LEU A 1 107 ? -13.802 -5.211 6.734 1.00 95.31 107 LEU A N 1
ATOM 895 C CA . LEU A 1 107 ? -12.907 -4.051 6.768 1.00 95.31 107 LEU A CA 1
ATOM 896 C C . LEU A 1 107 ? -11.567 -4.284 6.047 1.00 95.31 107 LEU A C 1
ATOM 898 O O . LEU A 1 107 ? -10.717 -3.394 6.051 1.00 95.31 107 LEU A O 1
ATOM 902 N N . GLY A 1 108 ? -11.344 -5.466 5.463 1.00 94.88 108 GLY A N 1
ATOM 903 C CA . GLY A 1 108 ? -10.084 -5.813 4.798 1.00 94.88 108 GLY A CA 1
ATOM 904 C C . GLY A 1 108 ? -8.869 -5.884 5.736 1.00 94.88 108 GLY A C 1
ATOM 905 O O . GLY A 1 108 ? -7.748 -5.621 5.310 1.00 94.88 108 GLY A O 1
ATOM 906 N N . LEU A 1 109 ? -9.065 -6.211 7.018 1.00 95.12 109 LEU A N 1
ATOM 907 C CA . LEU A 1 109 ? -7.992 -6.286 8.013 1.00 95.12 109 LEU A CA 1
ATOM 908 C C . LEU A 1 109 ? -7.330 -7.667 8.015 1.00 95.12 109 LEU A C 1
ATOM 910 O O . LEU A 1 109 ? -7.893 -8.640 8.526 1.00 95.12 109 LEU A O 1
ATOM 914 N N . ALA A 1 110 ? -6.082 -7.745 7.558 1.00 92.62 110 ALA A N 1
ATOM 915 C CA . ALA A 1 110 ? -5.332 -8.995 7.535 1.00 92.62 110 ALA A CA 1
ATOM 916 C C . ALA A 1 110 ? -5.081 -9.547 8.958 1.00 92.62 110 ALA A C 1
ATOM 918 O O . ALA A 1 110 ? -5.035 -8.790 9.942 1.00 92.62 110 ALA A O 1
ATOM 919 N N . PRO A 1 111 ? -4.910 -10.872 9.127 1.00 90.38 111 PRO A N 1
ATOM 920 C CA . PRO A 1 111 ? -4.582 -11.460 10.422 1.00 90.38 111 PRO A CA 1
ATOM 921 C C . PRO A 1 111 ? -3.308 -10.854 11.021 1.00 90.38 111 PRO A C 1
ATOM 923 O O . PRO A 1 111 ? -2.298 -10.724 10.342 1.00 90.38 111 PRO A O 1
ATOM 926 N N . ARG A 1 112 ? -3.339 -10.517 12.319 1.00 87.81 112 ARG A N 1
ATOM 927 C CA . ARG A 1 112 ? -2.209 -9.931 13.080 1.00 87.81 112 ARG A CA 1
ATOM 928 C C . ARG A 1 112 ? -1.685 -8.575 12.576 1.00 87.81 112 ARG A C 1
ATOM 930 O O . ARG A 1 112 ? -0.781 -8.037 13.207 1.00 87.81 112 ARG A O 1
ATOM 937 N N . GLN A 1 113 ? -2.274 -7.999 11.529 1.00 91.88 113 GLN A N 1
ATOM 938 C CA . GLN A 1 113 ? -1.972 -6.644 11.072 1.00 91.88 113 GLN A CA 1
ATOM 939 C C . GLN A 1 113 ? -2.175 -5.649 12.222 1.00 91.88 113 GLN A C 1
ATOM 941 O O . GLN A 1 113 ? -3.238 -5.670 12.857 1.00 91.88 113 GLN A O 1
ATOM 946 N N . ARG A 1 114 ? -1.148 -4.827 12.488 1.00 93.06 114 ARG A N 1
ATOM 947 C CA . ARG A 1 114 ? -1.144 -3.809 13.555 1.00 93.06 114 ARG A CA 1
ATOM 948 C C . ARG A 1 114 ? -1.501 -2.418 13.039 1.00 93.06 114 ARG A C 1
ATOM 950 O O . ARG A 1 114 ? -2.154 -1.671 13.755 1.00 93.06 114 ARG A O 1
ATOM 957 N N . LEU A 1 115 ? -1.079 -2.069 11.826 1.00 96.06 115 LEU A N 1
ATOM 958 C CA . LEU A 1 115 ? -1.391 -0.779 11.210 1.00 96.06 115 LEU A CA 1
ATOM 959 C C . LEU A 1 115 ? -2.733 -0.848 10.484 1.00 96.06 115 LEU A C 1
ATOM 961 O O . LEU A 1 115 ? -3.067 -1.868 9.891 1.00 96.06 115 LEU A O 1
ATOM 965 N N . SER A 1 116 ? -3.513 0.227 10.507 1.00 96.50 116 SER A N 1
ATOM 966 C CA . SER A 1 116 ? -4.710 0.319 9.669 1.00 96.50 116 SER A CA 1
ATOM 967 C C . SER A 1 116 ? -4.318 0.337 8.183 1.00 96.50 116 SER A C 1
ATOM 969 O O . SER A 1 116 ? -3.216 0.794 7.877 1.00 96.50 116 SER A O 1
ATOM 971 N N . PRO A 1 117 ? -5.189 -0.091 7.246 1.00 95.88 117 PRO A N 1
ATOM 972 C CA . PRO A 1 117 ? -4.871 -0.076 5.815 1.00 95.88 117 PRO A CA 1
ATOM 973 C C . PRO A 1 117 ? -4.367 1.286 5.318 1.00 95.88 117 PRO A C 1
ATOM 975 O O . PRO A 1 117 ? -3.366 1.354 4.612 1.00 95.88 117 PRO A O 1
ATOM 978 N N . TRP A 1 118 ? -4.991 2.375 5.775 1.00 96.25 118 TRP A N 1
ATOM 979 C CA . TRP A 1 118 ? -4.574 3.728 5.414 1.00 96.25 118 TRP A CA 1
ATOM 980 C C . TRP A 1 118 ? -3.246 4.139 6.072 1.00 96.25 118 TRP A C 1
ATOM 982 O O . TRP A 1 118 ? -2.407 4.777 5.444 1.00 96.25 118 TRP A O 1
ATOM 992 N N . THR A 1 119 ? -2.990 3.725 7.318 1.00 96.38 119 THR A N 1
ATOM 993 C CA . THR A 1 119 ? -1.673 3.933 7.952 1.00 96.38 119 THR A CA 1
ATOM 994 C C . THR A 1 119 ? -0.570 3.167 7.227 1.00 96.38 119 THR A C 1
ATOM 996 O O . THR A 1 119 ? 0.510 3.723 7.040 1.00 96.38 119 THR A O 1
ATOM 999 N N . THR A 1 120 ? -0.829 1.924 6.806 1.00 96.44 120 THR A N 1
ATOM 1000 C CA . THR A 1 120 ? 0.098 1.133 5.982 1.00 96.44 120 THR A CA 1
ATOM 1001 C C . THR A 1 120 ? 0.402 1.861 4.675 1.00 96.44 120 THR A C 1
ATOM 1003 O O . THR A 1 120 ? 1.569 2.008 4.331 1.00 96.44 120 THR A O 1
ATOM 1006 N N . GLU A 1 121 ? -0.615 2.377 3.980 1.00 96.06 121 GLU A N 1
ATOM 1007 C CA . GLU A 1 121 ? -0.440 3.128 2.731 1.00 96.06 121 GLU A CA 1
ATOM 1008 C C . GLU A 1 121 ? 0.483 4.343 2.912 1.00 96.06 121 GLU A C 1
ATOM 1010 O O . GLU A 1 121 ? 1.478 4.476 2.199 1.00 96.06 121 GLU A O 1
ATOM 1015 N N . ILE A 1 122 ? 0.209 5.187 3.913 1.00 96.25 122 ILE A N 1
ATOM 1016 C CA . ILE A 1 122 ? 1.039 6.363 4.215 1.00 96.25 122 ILE A CA 1
ATOM 1017 C C . ILE A 1 122 ? 2.469 5.929 4.580 1.00 96.25 122 ILE A C 1
ATOM 1019 O O . ILE A 1 122 ? 3.437 6.513 4.091 1.00 96.25 122 ILE A O 1
ATOM 1023 N N . ALA A 1 123 ? 2.625 4.887 5.403 1.00 96.19 123 ALA A N 1
ATOM 1024 C CA . ALA A 1 123 ? 3.938 4.400 5.818 1.00 96.19 123 ALA A CA 1
ATOM 1025 C C . ALA A 1 123 ? 4.773 3.886 4.636 1.00 96.19 123 ALA A C 1
ATOM 1027 O O . ALA A 1 123 ? 5.944 4.249 4.524 1.00 96.19 123 ALA A O 1
ATOM 1028 N N . VAL A 1 124 ? 4.177 3.091 3.742 1.00 96.69 124 VAL A N 1
ATOM 1029 C CA . VAL A 1 124 ? 4.840 2.567 2.537 1.00 96.69 124 VAL A CA 1
ATOM 1030 C C . VAL A 1 124 ? 5.190 3.697 1.570 1.00 96.69 124 VAL A C 1
ATOM 1032 O O . VAL A 1 124 ? 6.296 3.713 1.033 1.00 96.69 124 VAL A O 1
ATOM 1035 N N . HIS A 1 125 ? 4.296 4.672 1.390 1.00 95.75 125 HIS A N 1
ATOM 1036 C CA . HIS A 1 125 ? 4.548 5.818 0.520 1.00 95.75 125 HIS A CA 1
ATOM 1037 C C . HIS A 1 125 ? 5.755 6.636 0.992 1.00 95.75 125 HIS A C 1
ATOM 1039 O O . HIS A 1 125 ? 6.684 6.883 0.230 1.00 95.75 125 HIS A O 1
ATOM 1045 N N . VAL A 1 126 ? 5.795 6.994 2.278 1.00 95.50 126 VAL A N 1
ATOM 1046 C CA . VAL A 1 126 ? 6.925 7.742 2.846 1.00 95.50 126 VAL A CA 1
ATOM 1047 C C . VAL A 1 126 ? 8.212 6.907 2.805 1.00 95.50 126 VAL A C 1
ATOM 1049 O O . VAL A 1 126 ? 9.287 7.440 2.537 1.00 95.50 126 VAL A O 1
ATOM 1052 N N . ALA A 1 127 ? 8.122 5.594 3.020 1.00 95.12 127 ALA A N 1
ATOM 1053 C CA . ALA A 1 127 ? 9.266 4.688 2.958 1.00 95.12 127 ALA A CA 1
ATOM 1054 C C . ALA A 1 127 ? 9.906 4.574 1.566 1.00 95.12 127 ALA A C 1
ATOM 1056 O O . ALA A 1 127 ? 11.091 4.255 1.473 1.00 95.12 127 ALA A O 1
ATOM 1057 N N . ALA A 1 128 ? 9.148 4.841 0.498 1.00 93.94 128 ALA A N 1
ATOM 1058 C CA . ALA A 1 128 ? 9.678 4.886 -0.862 1.00 93.94 128 ALA A CA 1
ATOM 1059 C C . ALA A 1 128 ? 10.569 6.119 -1.108 1.00 93.94 128 ALA A C 1
ATOM 1061 O O . ALA A 1 128 ? 11.467 6.071 -1.945 1.00 93.94 128 ALA A O 1
ATOM 1062 N N . GLU A 1 129 ? 10.363 7.196 -0.345 1.00 95.38 129 GLU A N 1
ATOM 1063 C CA . GLU A 1 129 ? 11.026 8.491 -0.548 1.00 95.38 129 GLU A CA 1
ATOM 1064 C C . GLU A 1 129 ? 12.189 8.741 0.426 1.00 95.38 129 GLU A C 1
ATOM 1066 O O . GLU A 1 129 ? 13.041 9.602 0.195 1.00 95.38 129 GLU A O 1
ATOM 1071 N N . MET A 1 130 ? 12.251 8.015 1.549 1.00 95.88 130 MET A N 1
ATOM 1072 C CA . MET A 1 130 ? 13.274 8.246 2.572 1.00 95.88 130 MET A CA 1
ATOM 1073 C C . MET A 1 130 ? 13.625 7.001 3.397 1.00 95.88 130 MET A C 1
ATOM 1075 O O . MET A 1 130 ? 12.848 6.053 3.475 1.00 95.88 130 MET A O 1
ATOM 1079 N N . PRO A 1 131 ? 14.780 7.000 4.095 1.00 96.44 131 PRO A N 1
ATOM 1080 C CA . PRO A 1 131 ? 15.137 5.911 4.999 1.00 96.44 131 PRO A CA 1
ATOM 1081 C C . PRO A 1 131 ? 14.068 5.654 6.073 1.00 96.44 131 PRO A C 1
ATOM 1083 O O . PRO A 1 131 ? 13.569 6.594 6.690 1.00 96.44 131 PRO A O 1
ATOM 1086 N N . TYR A 1 132 ? 13.808 4.382 6.391 1.00 96.69 132 TYR A N 1
ATOM 1087 C CA . TYR A 1 132 ? 12.724 3.960 7.297 1.00 96.69 132 TYR A CA 1
ATOM 1088 C C . TYR A 1 132 ? 12.719 4.638 8.677 1.00 96.69 132 TYR A C 1
ATOM 1090 O O . TYR A 1 132 ? 11.661 4.883 9.246 1.00 96.69 132 TYR A O 1
ATOM 1098 N N . HIS A 1 133 ? 13.889 4.969 9.232 1.00 97.00 133 HIS A N 1
ATOM 1099 C CA . HIS A 1 133 ? 13.964 5.690 10.508 1.00 97.00 133 HIS A CA 1
ATOM 1100 C C . HIS A 1 133 ? 13.477 7.141 10.388 1.00 97.00 133 HIS A C 1
ATOM 1102 O O . HIS A 1 133 ? 12.819 7.631 11.299 1.00 97.00 133 HIS A O 1
ATOM 1108 N N . LYS A 1 134 ? 13.751 7.814 9.261 1.00 97.69 134 LYS A N 1
ATOM 1109 C CA . LYS A 1 134 ? 13.220 9.154 8.988 1.00 97.69 134 LYS A CA 1
ATOM 1110 C C . LYS A 1 134 ? 11.720 9.103 8.733 1.00 97.69 134 LYS A C 1
ATOM 1112 O O . LYS A 1 134 ? 11.011 9.956 9.244 1.00 97.69 134 LYS A O 1
ATOM 1117 N N . ALA A 1 135 ? 11.247 8.071 8.031 1.00 97.12 135 ALA A N 1
ATOM 1118 C CA . ALA A 1 135 ? 9.818 7.845 7.835 1.00 97.12 135 ALA A CA 1
ATOM 1119 C C . ALA A 1 135 ? 9.082 7.706 9.180 1.00 97.12 135 ALA A C 1
ATOM 1121 O O . ALA A 1 135 ? 8.079 8.374 9.402 1.00 97.12 135 ALA A O 1
ATOM 1122 N N . ALA A 1 136 ? 9.620 6.914 10.114 1.00 97.12 136 ALA A N 1
ATOM 1123 C CA . ALA A 1 136 ? 9.050 6.766 11.455 1.00 97.12 136 ALA A CA 1
ATOM 1124 C C . ALA A 1 136 ? 8.999 8.092 12.235 1.00 97.12 136 ALA A C 1
ATOM 1126 O O . ALA A 1 136 ? 7.970 8.409 12.830 1.00 97.12 136 ALA A O 1
ATOM 1127 N N . ILE A 1 137 ? 10.081 8.882 12.203 1.00 97.56 137 ILE A N 1
ATOM 1128 C CA . ILE A 1 137 ? 10.131 10.205 12.848 1.00 97.56 137 ILE A CA 1
ATOM 1129 C C . ILE A 1 137 ? 9.084 11.140 12.235 1.00 97.56 137 ILE A C 1
ATOM 1131 O O . ILE A 1 137 ? 8.298 11.734 12.967 1.00 97.56 137 ILE A O 1
ATOM 1135 N N . LEU A 1 138 ? 9.019 11.214 10.903 1.00 96.94 138 LEU A N 1
ATOM 1136 C CA . LEU A 1 138 ? 8.073 12.075 10.198 1.00 96.94 138 LEU A CA 1
ATOM 1137 C C . LEU A 1 138 ? 6.617 11.713 10.526 1.00 96.94 138 LEU A C 1
ATOM 1139 O O . LEU A 1 138 ? 5.816 12.595 10.824 1.00 96.94 138 LEU A O 1
ATOM 1143 N N . LEU A 1 139 ? 6.270 10.422 10.514 1.00 96.25 139 LEU A N 1
ATOM 1144 C CA . LEU A 1 139 ? 4.923 9.962 10.869 1.00 96.25 139 LEU A CA 1
ATOM 1145 C C . LEU A 1 139 ? 4.560 10.336 12.307 1.00 96.25 139 LEU A C 1
ATOM 1147 O O . LEU A 1 139 ? 3.446 10.795 12.564 1.00 96.25 139 LEU A O 1
ATOM 1151 N N . ARG A 1 140 ? 5.505 10.191 13.238 1.00 97.06 140 ARG A N 1
ATOM 1152 C CA . ARG A 1 140 ? 5.315 10.583 14.634 1.00 97.06 140 ARG A CA 1
ATOM 1153 C C . ARG A 1 140 ? 5.084 12.085 14.776 1.00 97.06 140 ARG A C 1
ATOM 1155 O O . ARG A 1 140 ? 4.195 12.491 15.519 1.00 97.06 140 ARG A O 1
ATOM 1162 N N . GLU A 1 141 ? 5.847 12.907 14.064 1.00 96.31 141 GLU A N 1
ATOM 1163 C CA . GLU A 1 141 ? 5.712 14.366 14.097 1.00 96.31 141 GLU A CA 1
ATOM 1164 C C . GLU A 1 141 ? 4.375 14.832 13.506 1.00 96.31 141 GLU A C 1
ATOM 1166 O O . GLU A 1 141 ? 3.631 15.553 14.175 1.00 96.31 141 GLU A O 1
ATOM 1171 N N . LEU A 1 142 ? 4.018 14.357 12.307 1.00 95.38 142 LEU A N 1
ATOM 1172 C CA . LEU A 1 142 ? 2.773 14.726 11.616 1.00 95.38 142 LEU A CA 1
ATOM 1173 C C . LEU A 1 142 ? 1.510 14.299 12.374 1.00 95.38 142 LEU A C 1
ATOM 1175 O O . LEU A 1 142 ? 0.449 14.906 12.236 1.00 95.38 142 LEU A O 1
ATOM 1179 N N . THR A 1 143 ? 1.607 13.249 13.184 1.00 95.62 143 THR A N 1
ATOM 1180 C CA . THR A 1 143 ? 0.480 12.731 13.969 1.00 95.62 143 THR A CA 1
ATOM 1181 C C . THR A 1 143 ? 0.505 13.187 15.428 1.00 95.62 143 THR A C 1
ATOM 1183 O O . THR A 1 143 ? -0.289 12.698 16.229 1.00 95.62 143 THR A O 1
ATOM 1186 N N . LEU A 1 144 ? 1.393 14.121 15.794 1.00 96.38 144 LEU A N 1
ATOM 1187 C CA . LEU A 1 144 ? 1.605 14.588 17.173 1.00 96.38 144 LEU A CA 1
ATOM 1188 C C . LEU A 1 144 ? 1.822 13.4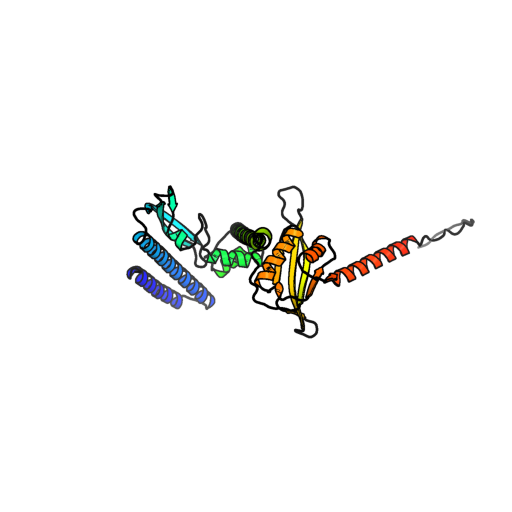48 18.185 1.00 96.38 144 LEU A C 1
ATOM 1190 O O . LEU A 1 144 ? 1.408 13.545 19.343 1.00 96.38 144 LEU A O 1
ATOM 1194 N N . GLY A 1 145 ? 2.490 12.379 17.749 1.00 95.19 145 GLY A N 1
ATOM 1195 C CA . GLY A 1 145 ? 2.786 11.190 18.543 1.00 95.19 145 GLY A CA 1
ATOM 1196 C C . GLY A 1 145 ? 1.717 10.099 18.499 1.00 95.19 145 GLY A C 1
ATOM 1197 O O . GLY A 1 145 ? 1.909 9.074 19.142 1.00 95.19 145 GLY A O 1
ATOM 1198 N N . ALA A 1 146 ? 0.620 10.279 17.757 1.00 93.06 146 ALA A N 1
ATOM 1199 C CA . ALA A 1 146 ? -0.430 9.265 17.672 1.00 93.06 146 ALA A CA 1
ATOM 1200 C C . ALA A 1 146 ? 0.018 8.002 16.909 1.00 93.06 146 ALA A C 1
ATOM 1202 O O . ALA A 1 146 ? -0.476 6.910 17.180 1.00 93.06 146 ALA A O 1
ATOM 1203 N N . VAL A 1 147 ? 0.979 8.133 15.990 1.00 93.25 147 VAL A N 1
ATOM 1204 C CA . VAL A 1 147 ? 1.656 7.008 15.335 1.00 93.25 147 VAL A CA 1
ATOM 1205 C C . VAL A 1 147 ? 3.117 6.979 15.780 1.00 93.25 147 VAL A C 1
ATOM 1207 O O . VAL A 1 147 ? 3.936 7.746 15.283 1.00 93.25 147 VAL A O 1
ATOM 1210 N N . ASP A 1 148 ? 3.457 6.073 16.698 1.00 94.31 148 ASP A N 1
ATOM 1211 C CA . ASP A 1 148 ? 4.836 5.831 17.146 1.00 94.31 148 ASP A CA 1
ATOM 1212 C C . ASP A 1 148 ? 5.248 4.394 16.800 1.00 94.31 148 ASP A C 1
ATOM 1214 O O . ASP A 1 148 ? 5.017 3.446 17.552 1.00 94.31 148 ASP A O 1
ATOM 1218 N N . ILE A 1 149 ? 5.803 4.213 15.600 1.00 94.25 149 ILE A N 1
ATOM 1219 C CA . ILE A 1 149 ? 6.132 2.893 15.048 1.00 94.25 149 ILE A CA 1
ATOM 1220 C C . ILE A 1 149 ? 7.629 2.743 14.816 1.00 94.25 149 ILE A C 1
ATOM 1222 O O . ILE A 1 149 ? 8.350 3.694 14.518 1.00 94.25 149 ILE A O 1
ATOM 1226 N N . ARG A 1 150 ? 8.121 1.508 14.932 1.00 95.62 150 ARG A N 1
ATOM 1227 C CA . ARG A 1 150 ? 9.536 1.208 14.699 1.00 95.62 150 ARG A CA 1
ATOM 1228 C C . ARG A 1 150 ? 9.840 1.251 13.204 1.00 95.62 150 ARG A C 1
ATOM 1230 O O . ARG A 1 150 ? 9.047 0.781 12.394 1.00 95.62 150 ARG A O 1
ATOM 1237 N N . ALA A 1 151 ? 11.051 1.682 12.852 1.00 96.31 151 ALA A N 1
ATOM 1238 C CA . ALA A 1 151 ? 11.546 1.640 11.472 1.00 96.31 151 ALA A CA 1
ATOM 1239 C C . ALA A 1 151 ? 11.446 0.235 10.843 1.00 96.31 151 ALA A C 1
ATOM 1241 O O . ALA A 1 151 ? 11.163 0.112 9.657 1.00 96.31 151 ALA A O 1
ATOM 1242 N N . MET A 1 152 ? 11.635 -0.821 11.645 1.00 95.94 152 MET A N 1
ATOM 1243 C CA . MET A 1 152 ? 11.475 -2.206 11.186 1.00 95.94 152 MET A CA 1
ATOM 1244 C C . MET A 1 152 ? 10.039 -2.538 10.782 1.00 95.94 152 MET A C 1
ATOM 1246 O O . MET A 1 152 ? 9.853 -3.223 9.791 1.00 95.94 152 MET A O 1
ATOM 1250 N N . THR A 1 153 ? 9.035 -2.000 11.478 1.00 95.62 153 THR A N 1
ATOM 1251 C CA . THR A 1 153 ? 7.630 -2.188 11.095 1.00 95.62 153 THR A CA 1
ATOM 1252 C C . THR A 1 153 ? 7.353 -1.564 9.731 1.00 95.62 153 THR A C 1
ATOM 1254 O O . THR A 1 153 ? 6.711 -2.182 8.898 1.00 95.62 153 THR A O 1
ATOM 1257 N N . ILE A 1 154 ? 7.889 -0.370 9.465 1.00 96.50 154 ILE A N 1
ATOM 1258 C CA . ILE A 1 154 ? 7.765 0.268 8.146 1.00 96.50 154 ILE A CA 1
ATOM 1259 C C . ILE A 1 154 ? 8.473 -0.565 7.070 1.00 96.50 154 ILE A C 1
ATOM 1261 O O . ILE A 1 154 ? 7.946 -0.726 5.973 1.00 96.50 154 ILE A O 1
ATOM 1265 N N . TRP A 1 155 ? 9.652 -1.112 7.382 1.00 95.62 155 TRP A N 1
ATOM 1266 C CA . TRP A 1 155 ? 10.360 -2.014 6.476 1.00 95.62 155 TRP A CA 1
ATOM 1267 C C . TRP A 1 155 ? 9.531 -3.263 6.154 1.00 95.62 155 TRP A C 1
ATOM 1269 O O . TRP A 1 155 ? 9.386 -3.571 4.976 1.00 95.62 155 TRP A O 1
ATOM 1279 N N . ASP A 1 156 ? 8.951 -3.930 7.158 1.00 95.31 156 ASP A N 1
ATOM 1280 C CA . ASP A 1 156 ? 8.106 -5.120 6.974 1.00 95.31 156 ASP A CA 1
ATOM 1281 C C . ASP A 1 156 ? 6.908 -4.818 6.054 1.00 95.31 156 ASP A C 1
ATOM 1283 O O . ASP A 1 156 ? 6.653 -5.548 5.097 1.00 95.31 156 ASP A O 1
ATOM 1287 N N . GLU A 1 157 ? 6.211 -3.703 6.290 1.00 95.88 157 GLU A N 1
ATOM 1288 C CA . GLU A 1 157 ? 5.069 -3.275 5.469 1.00 95.88 157 GLU A CA 1
ATOM 1289 C C . GLU A 1 157 ? 5.498 -2.932 4.031 1.00 95.88 157 GLU A C 1
ATOM 1291 O O . GLU A 1 157 ? 4.804 -3.275 3.073 1.00 95.88 157 GLU A O 1
ATOM 1296 N N . ALA A 1 158 ? 6.672 -2.316 3.852 1.00 95.88 158 ALA A N 1
ATOM 1297 C CA . ALA A 1 158 ? 7.236 -2.048 2.530 1.00 95.88 158 ALA A CA 1
ATOM 1298 C C . ALA A 1 158 ? 7.645 -3.338 1.795 1.00 95.88 158 ALA A C 1
ATOM 1300 O O . ALA A 1 158 ? 7.458 -3.431 0.582 1.00 95.88 158 ALA A O 1
ATOM 1301 N N . GLN A 1 159 ? 8.173 -4.344 2.505 1.00 94.31 159 GLN A N 1
ATOM 1302 C CA . GLN A 1 159 ? 8.463 -5.658 1.919 1.00 94.31 159 GLN A CA 1
ATOM 1303 C C . GLN A 1 159 ? 7.180 -6.360 1.469 1.00 94.31 159 GLN A C 1
ATOM 1305 O O . GLN A 1 159 ? 7.130 -6.877 0.357 1.00 94.31 159 GLN A O 1
ATOM 1310 N N . GLU A 1 160 ? 6.137 -6.342 2.298 1.00 94.25 160 GLU A N 1
ATOM 1311 C CA . GLU A 1 160 ? 4.844 -6.940 1.963 1.00 94.25 160 GLU A CA 1
ATOM 1312 C C . GLU A 1 160 ? 4.188 -6.236 0.764 1.00 94.25 160 GLU A C 1
ATOM 1314 O O . GLU A 1 160 ? 3.678 -6.894 -0.143 1.00 94.25 160 GLU A O 1
ATOM 1319 N N . ALA A 1 161 ? 4.256 -4.902 0.701 1.00 94.25 161 ALA A N 1
ATOM 1320 C CA . ALA A 1 161 ? 3.805 -4.144 -0.465 1.00 94.25 161 ALA A CA 1
ATOM 1321 C C . ALA A 1 161 ? 4.602 -4.511 -1.729 1.00 94.25 161 ALA A C 1
ATOM 1323 O O . ALA A 1 161 ? 4.013 -4.755 -2.781 1.00 94.25 161 ALA A O 1
ATOM 1324 N N . GLY A 1 162 ? 5.929 -4.620 -1.619 1.00 93.75 162 GLY A N 1
ATOM 1325 C CA . GLY A 1 162 ? 6.791 -5.063 -2.714 1.00 93.75 162 GLY A CA 1
ATOM 1326 C C . GLY A 1 162 ? 6.473 -6.484 -3.189 1.00 93.75 162 GLY A C 1
ATOM 1327 O O . GLY A 1 162 ? 6.449 -6.735 -4.391 1.00 93.75 162 GLY A O 1
ATOM 1328 N N . LYS A 1 163 ? 6.160 -7.402 -2.266 1.00 94.38 163 LYS A N 1
ATOM 1329 C CA . LYS A 1 163 ? 5.755 -8.775 -2.592 1.00 94.38 163 LYS A CA 1
ATOM 1330 C C . LYS A 1 163 ? 4.456 -8.803 -3.393 1.00 94.38 163 LYS A C 1
ATOM 1332 O O . LYS A 1 163 ? 4.393 -9.491 -4.403 1.00 94.38 163 LYS A O 1
ATOM 1337 N N . LYS A 1 164 ? 3.454 -8.016 -2.991 1.00 93.69 164 LYS A N 1
ATOM 1338 C CA . LYS A 1 164 ? 2.185 -7.900 -3.729 1.00 93.69 164 LYS A CA 1
ATOM 1339 C C . LYS A 1 164 ? 2.384 -7.335 -5.133 1.00 93.69 164 LYS A C 1
ATOM 1341 O O . LYS A 1 164 ? 1.763 -7.820 -6.070 1.00 93.69 164 LYS A O 1
ATOM 1346 N N . LEU A 1 165 ? 3.265 -6.344 -5.288 1.00 92.25 165 LEU A N 1
ATOM 1347 C CA . LEU A 1 165 ? 3.616 -5.802 -6.604 1.00 92.25 165 LEU A CA 1
ATOM 1348 C C . LEU A 1 165 ? 4.306 -6.847 -7.486 1.00 92.25 165 LEU A C 1
ATOM 1350 O O . LEU A 1 165 ? 4.018 -6.915 -8.676 1.00 92.25 165 LEU A O 1
ATOM 1354 N N . LEU A 1 166 ? 5.180 -7.675 -6.908 1.00 92.31 166 LEU A N 1
ATOM 1355 C CA . LEU A 1 166 ? 5.828 -8.771 -7.625 1.00 92.31 166 LEU A CA 1
ATOM 1356 C C . LEU A 1 166 ? 4.823 -9.854 -8.043 1.00 92.31 166 LEU A C 1
ATOM 1358 O O . LEU A 1 166 ? 4.836 -10.277 -9.191 1.00 92.31 166 LEU A O 1
ATOM 1362 N N . GLU A 1 167 ? 3.937 -10.272 -7.136 1.00 94.44 167 GLU A N 1
ATOM 1363 C CA . GLU A 1 167 ? 2.864 -11.232 -7.434 1.00 94.44 167 GLU A CA 1
ATOM 1364 C C . GLU A 1 167 ? 1.940 -10.710 -8.543 1.00 94.44 167 GLU A C 1
ATOM 1366 O O . GLU A 1 167 ? 1.593 -11.450 -9.459 1.00 94.44 167 GLU A O 1
ATOM 1371 N N . GLN A 1 168 ? 1.593 -9.420 -8.504 1.00 92.25 168 GLN A N 1
ATOM 1372 C CA . GLN A 1 168 ? 0.803 -8.781 -9.552 1.00 92.25 168 GLN A CA 1
ATOM 1373 C C . GLN A 1 168 ? 1.546 -8.740 -10.896 1.00 92.25 168 GLN A C 1
ATOM 1375 O O . GLN A 1 168 ? 0.950 -9.051 -11.924 1.00 92.25 168 GLN A O 1
ATOM 1380 N N . ALA A 1 169 ? 2.825 -8.356 -10.905 1.00 91.25 169 ALA A N 1
ATOM 1381 C CA . ALA A 1 169 ? 3.623 -8.314 -12.128 1.00 91.25 169 ALA A CA 1
ATOM 1382 C C . ALA A 1 169 ? 3.762 -9.706 -12.763 1.00 91.25 169 ALA A C 1
ATOM 1384 O O . ALA A 1 169 ? 3.668 -9.834 -13.981 1.00 91.25 169 ALA A O 1
ATOM 1385 N N . GLU A 1 170 ? 3.924 -10.743 -11.940 1.00 93.12 170 GLU A N 1
ATOM 1386 C CA . GLU A 1 170 ? 4.002 -12.130 -12.392 1.00 93.12 170 GLU A CA 1
ATOM 1387 C C . GLU A 1 170 ? 2.663 -12.632 -12.951 1.00 93.12 170 GLU A C 1
ATOM 1389 O O . GLU A 1 170 ? 2.644 -13.234 -14.020 1.00 93.12 170 GLU A O 1
ATOM 1394 N N . GLU A 1 171 ? 1.536 -12.340 -12.297 1.00 93.56 171 GLU A N 1
ATOM 1395 C CA . GLU A 1 171 ? 0.206 -12.677 -12.826 1.00 93.56 171 GLU A CA 1
ATOM 1396 C C . GLU A 1 171 ? -0.057 -11.979 -14.169 1.00 93.56 171 GLU A C 1
ATOM 1398 O O . GLU A 1 171 ? -0.542 -12.597 -15.117 1.00 93.56 171 GLU A O 1
ATOM 1403 N N . GLU A 1 172 ? 0.313 -10.699 -14.282 1.00 91.56 172 GLU A N 1
ATOM 1404 C CA . GLU A 1 172 ? 0.213 -9.936 -15.530 1.00 91.56 172 GLU A CA 1
ATOM 1405 C C . GLU A 1 172 ? 1.111 -10.533 -16.625 1.00 91.56 172 GLU A C 1
ATOM 1407 O O . GLU A 1 172 ? 0.688 -10.648 -17.776 1.00 91.56 172 GLU A O 1
ATOM 1412 N N . ARG A 1 173 ? 2.324 -10.973 -16.278 1.00 93.56 173 ARG A N 1
ATOM 1413 C CA . ARG A 1 173 ? 3.233 -11.668 -17.198 1.00 93.56 173 ARG A CA 1
ATOM 1414 C C . ARG A 1 173 ? 2.618 -12.977 -17.700 1.00 93.56 173 ARG A C 1
ATOM 1416 O O . ARG A 1 173 ? 2.563 -13.198 -18.909 1.00 93.56 173 ARG A O 1
ATOM 1423 N N . GLN A 1 174 ? 2.124 -13.820 -16.794 1.00 93.94 174 GLN A N 1
ATOM 1424 C CA . GLN A 1 174 ? 1.519 -15.115 -17.125 1.00 93.94 174 GLN A CA 1
ATOM 1425 C C . GLN A 1 174 ? 0.250 -14.959 -17.969 1.00 93.94 174 GLN A C 1
ATOM 1427 O O . GLN A 1 174 ? 0.038 -15.728 -18.908 1.00 93.94 174 GLN A O 1
ATOM 1432 N N . ALA A 1 175 ? -0.568 -13.937 -17.701 1.00 93.75 175 ALA A N 1
ATOM 1433 C CA . ALA A 1 175 ? -1.731 -13.620 -18.525 1.00 93.75 175 ALA A CA 1
ATOM 1434 C C . ALA A 1 175 ? -1.339 -13.461 -20.002 1.00 93.75 175 ALA A C 1
ATOM 1436 O O . ALA A 1 175 ? -1.922 -14.107 -20.873 1.00 93.75 175 ALA A O 1
ATOM 1437 N N . VAL A 1 176 ? -0.297 -12.674 -20.281 1.00 93.38 176 VAL A N 1
ATOM 1438 C CA . VAL A 1 176 ? 0.141 -12.388 -21.652 1.00 93.38 176 VAL A CA 1
ATOM 1439 C C . VAL A 1 176 ? 0.877 -13.569 -22.282 1.00 93.38 176 VAL A C 1
ATOM 1441 O O . VAL A 1 176 ? 0.553 -13.959 -23.403 1.00 93.38 176 VAL A O 1
ATOM 1444 N N . PHE A 1 177 ? 1.865 -14.132 -21.586 1.00 92.88 177 PHE A N 1
ATOM 1445 C CA . PHE A 1 177 ? 2.826 -15.063 -22.186 1.00 92.88 177 PHE A CA 1
ATOM 1446 C C . PHE A 1 177 ? 2.453 -16.539 -22.037 1.00 92.88 177 PHE A C 1
ATOM 1448 O O . PHE A 1 177 ? 2.827 -17.333 -22.899 1.00 92.88 177 PHE A O 1
ATOM 1455 N N . ASP A 1 178 ? 1.669 -16.898 -21.017 1.00 94.00 178 ASP A N 1
ATOM 1456 C CA . ASP A 1 178 ? 1.268 -18.289 -20.782 1.00 94.00 178 ASP A CA 1
ATOM 1457 C C . ASP A 1 178 ? -0.180 -18.536 -21.231 1.00 94.00 178 ASP A C 1
ATOM 1459 O O . ASP A 1 178 ? -0.492 -19.602 -21.763 1.00 94.00 178 ASP A O 1
ATOM 1463 N N . ARG A 1 179 ? -1.073 -17.548 -21.053 1.00 94.50 179 ARG A N 1
ATOM 1464 C CA . ARG A 1 179 ? -2.507 -17.667 -21.387 1.00 94.50 179 ARG A CA 1
ATOM 1465 C C . ARG A 1 179 ? -2.924 -16.958 -22.677 1.00 94.50 179 ARG A C 1
ATOM 1467 O O . ARG A 1 179 ? -4.025 -17.202 -23.167 1.00 94.50 179 ARG A O 1
ATOM 1474 N N . GLY A 1 180 ? -2.065 -16.113 -23.250 1.00 90.31 180 GLY A N 1
ATOM 1475 C CA . GLY A 1 180 ? -2.360 -15.370 -24.481 1.00 90.31 180 GLY A CA 1
ATOM 1476 C C . GLY A 1 180 ? -3.404 -14.257 -24.312 1.00 90.31 180 GLY A C 1
ATOM 1477 O O . GLY A 1 180 ? -4.014 -13.820 -25.289 1.00 90.31 180 GLY A O 1
ATOM 1478 N N . GLU A 1 181 ? -3.636 -13.796 -23.083 1.00 90.75 181 GLU A N 1
ATOM 1479 C CA . GLU A 1 181 ? -4.542 -12.694 -22.767 1.00 90.75 181 GLU A CA 1
ATOM 1480 C C . GLU A 1 181 ? -3.857 -11.361 -23.081 1.00 90.75 181 GLU A C 1
ATOM 1482 O O . GLU A 1 181 ? -3.064 -10.837 -22.300 1.00 90.75 181 GLU A O 1
ATOM 1487 N N . LEU A 1 182 ? -4.158 -10.792 -24.250 1.00 82.44 182 LEU A N 1
ATOM 1488 C CA . LEU A 1 182 ? -3.568 -9.517 -24.651 1.00 82.44 182 LEU A CA 1
ATOM 1489 C C . LEU A 1 182 ? -4.091 -8.359 -23.777 1.00 82.44 182 LEU A C 1
ATOM 1491 O O . LEU A 1 182 ? -5.313 -8.188 -23.654 1.00 82.44 182 LEU A O 1
ATOM 1495 N N . PRO A 1 183 ? -3.201 -7.518 -23.215 1.00 85.06 183 PRO A N 1
ATOM 1496 C CA . PRO A 1 183 ? -3.611 -6.341 -22.466 1.00 85.06 183 PRO A CA 1
ATOM 1497 C C . PRO A 1 183 ? -4.411 -5.377 -23.353 1.00 85.06 183 PRO A C 1
ATOM 1499 O O . PRO A 1 183 ? -4.041 -5.105 -24.495 1.00 85.06 183 PRO A O 1
ATOM 1502 N N . LYS A 1 184 ? -5.509 -4.831 -22.822 1.00 85.50 184 LYS A N 1
ATOM 1503 C CA . LYS A 1 184 ? -6.381 -3.890 -23.545 1.00 85.50 184 LYS A CA 1
ATOM 1504 C C . LYS A 1 184 ? -5.925 -2.446 -23.347 1.00 85.50 184 L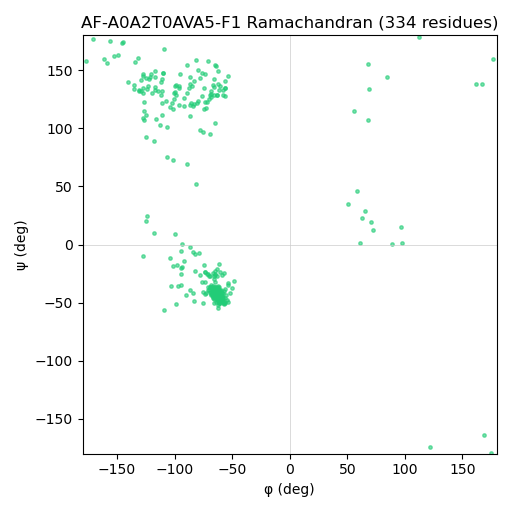YS A C 1
ATOM 1506 O O . LYS A 1 184 ? -6.587 -1.669 -22.658 1.00 85.50 184 LYS A O 1
ATOM 1511 N N . GLY A 1 185 ? -4.780 -2.103 -23.926 1.00 87.75 185 GLY A N 1
ATOM 1512 C CA . GLY A 1 185 ? -4.310 -0.724 -23.982 1.00 87.75 185 GLY A CA 1
ATOM 1513 C C . GLY A 1 185 ? -5.278 0.157 -24.768 1.00 87.75 185 GLY A C 1
ATOM 1514 O O . GLY A 1 185 ? -5.813 -0.248 -25.794 1.00 87.75 185 GLY A O 1
ATOM 1515 N N . TRP A 1 186 ? -5.535 1.364 -24.270 1.00 89.56 186 TRP A N 1
ATOM 1516 C CA . TRP A 1 186 ? -6.476 2.308 -24.889 1.00 89.56 186 TRP A CA 1
ATOM 1517 C C . TRP A 1 186 ? -5.776 3.354 -25.758 1.00 89.56 186 TRP A C 1
ATOM 1519 O O . TRP A 1 186 ? -6.417 4.032 -26.560 1.00 89.56 186 TRP A O 1
ATOM 1529 N N . ARG A 1 187 ? -4.463 3.527 -25.583 1.00 92.62 187 ARG A N 1
ATOM 1530 C CA . ARG A 1 187 ? -3.702 4.571 -26.254 1.00 92.62 187 ARG A CA 1
ATOM 1531 C C . ARG A 1 187 ? -3.121 4.067 -27.567 1.00 92.62 187 ARG A C 1
ATOM 1533 O O . ARG A 1 187 ? -2.291 3.164 -27.577 1.00 92.62 187 ARG A O 1
ATOM 1540 N N . GLN A 1 188 ? -3.507 4.701 -28.665 1.00 91.88 188 GLN A N 1
ATOM 1541 C CA . GLN A 1 188 ? -2.935 4.430 -29.979 1.00 91.88 188 GLN A CA 1
ATOM 1542 C C . GLN A 1 188 ? -1.759 5.373 -30.236 1.00 91.88 188 GLN A C 1
ATOM 1544 O O . GLN A 1 188 ? -1.901 6.591 -30.137 1.00 91.88 188 GLN A O 1
ATOM 1549 N N . SER A 1 189 ? -0.601 4.808 -30.571 1.00 90.31 189 SER A N 1
ATOM 1550 C CA . SER A 1 189 ? 0.580 5.558 -31.002 1.00 90.31 189 SER A CA 1
ATOM 1551 C C . SER A 1 189 ? 1.194 4.878 -32.214 1.00 90.31 189 SER A C 1
ATOM 1553 O O . SER A 1 189 ? 1.330 3.660 -32.219 1.00 90.31 189 SER A O 1
ATOM 1555 N N . ARG A 1 190 ? 1.609 5.659 -33.218 1.00 90.50 190 ARG A N 1
ATOM 1556 C CA . ARG A 1 190 ? 2.312 5.122 -34.397 1.00 90.50 190 ARG A CA 1
ATOM 1557 C C . ARG A 1 190 ? 3.749 4.718 -34.069 1.00 90.50 190 ARG A C 1
ATOM 1559 O O . ARG A 1 190 ? 4.258 3.760 -34.636 1.00 90.50 190 ARG A O 1
ATOM 1566 N N . GLU A 1 191 ? 4.383 5.425 -33.133 1.00 92.38 191 GLU A N 1
ATOM 1567 C CA . GLU A 1 191 ? 5.758 5.168 -32.705 1.00 92.38 191 GLU A CA 1
ATOM 1568 C C . GLU A 1 191 ? 5.823 4.940 -31.192 1.00 92.38 191 GLU A C 1
ATOM 1570 O O . GLU A 1 191 ? 5.286 5.734 -30.412 1.00 92.38 191 GLU A O 1
ATOM 1575 N N . LEU A 1 192 ? 6.547 3.904 -30.765 1.00 94.06 192 LEU A N 1
ATOM 1576 C CA . LEU A 1 192 ? 6.858 3.675 -29.354 1.00 94.06 192 LEU A CA 1
ATOM 1577 C C . LEU A 1 192 ? 8.362 3.482 -29.162 1.00 94.06 192 LEU A C 1
ATOM 1579 O O . LEU A 1 192 ? 9.022 2.711 -29.857 1.00 94.06 192 LEU A O 1
ATOM 1583 N N . ARG A 1 193 ? 8.927 4.209 -28.202 1.00 94.81 193 ARG A N 1
ATOM 1584 C CA . ARG A 1 193 ? 10.344 4.149 -27.846 1.00 94.81 193 ARG A CA 1
ATOM 1585 C C . ARG A 1 193 ? 10.467 3.504 -26.477 1.00 94.81 193 ARG A C 1
ATOM 1587 O O . ARG A 1 193 ? 9.764 3.905 -25.556 1.00 94.81 193 ARG A O 1
ATOM 1594 N N . VAL A 1 194 ? 11.365 2.537 -26.348 1.00 94.69 194 VAL A N 1
ATOM 1595 C CA . VAL A 1 194 ? 11.659 1.834 -25.101 1.00 94.69 194 VAL A CA 1
ATOM 1596 C C . VAL A 1 194 ? 13.161 1.899 -24.852 1.00 94.69 194 VAL A C 1
ATOM 1598 O O . VAL A 1 194 ? 13.947 1.295 -25.575 1.00 94.69 194 VAL A O 1
ATOM 1601 N N . GLU A 1 195 ? 13.575 2.677 -23.858 1.00 94.31 195 GLU A N 1
ATOM 1602 C CA . GLU A 1 195 ? 14.975 2.763 -23.424 1.00 94.31 195 GLU A CA 1
ATOM 1603 C C . GLU A 1 195 ? 15.165 1.893 -22.177 1.00 94.31 195 GLU A C 1
ATOM 1605 O O . GLU A 1 195 ? 14.368 1.990 -21.245 1.00 94.31 195 GLU A O 1
ATOM 1610 N N . ALA A 1 196 ? 16.195 1.049 -22.157 1.00 93.81 196 ALA A N 1
ATOM 1611 C CA . ALA A 1 196 ? 16.524 0.183 -21.035 1.00 93.81 196 ALA A CA 1
ATOM 1612 C C . ALA A 1 196 ? 17.932 0.466 -20.496 1.00 93.81 196 ALA A C 1
ATOM 1614 O O . ALA A 1 196 ? 18.840 0.815 -21.253 1.00 93.81 196 ALA A O 1
ATOM 1615 N N . ASP A 1 197 ? 18.092 0.308 -19.185 1.00 93.25 197 ASP A N 1
ATOM 1616 C CA . ASP A 1 197 ? 19.343 0.516 -18.455 1.00 93.25 197 ASP A CA 1
ATOM 1617 C C . ASP A 1 197 ? 19.421 -0.425 -17.236 1.00 93.25 197 ASP A C 1
ATOM 1619 O O . ASP A 1 197 ? 18.410 -0.992 -16.802 1.00 93.25 197 ASP A O 1
ATOM 1623 N N . GLU A 1 198 ? 20.617 -0.601 -16.676 1.00 92.31 198 GLU A N 1
ATOM 1624 C CA . GLU A 1 198 ? 20.865 -1.409 -15.480 1.00 92.31 198 GLU A CA 1
ATOM 1625 C C . GLU A 1 198 ? 21.610 -0.606 -14.409 1.00 92.31 198 GLU A C 1
ATOM 1627 O O . GLU A 1 198 ? 22.730 -0.133 -14.600 1.00 92.31 198 GLU A O 1
ATOM 1632 N N . VAL A 1 199 ? 21.006 -0.510 -13.224 1.00 91.38 199 VAL A N 1
ATOM 1633 C CA . VAL A 1 199 ? 21.587 0.183 -12.073 1.00 91.38 199 VAL A CA 1
ATOM 1634 C C . VAL A 1 199 ? 21.944 -0.822 -10.989 1.00 91.38 199 VAL A C 1
ATOM 1636 O O . VAL A 1 199 ? 21.120 -1.616 -10.541 1.00 91.38 199 VAL A O 1
ATOM 1639 N N . TRP A 1 200 ? 23.185 -0.755 -10.513 1.00 89.62 200 TRP A N 1
ATOM 1640 C CA . TRP A 1 200 ? 23.683 -1.627 -9.455 1.00 89.62 200 TRP A CA 1
ATOM 1641 C C . TRP A 1 200 ? 23.588 -0.944 -8.094 1.00 89.62 200 TRP A C 1
ATOM 1643 O O . TRP A 1 200 ? 24.244 0.070 -7.853 1.00 89.62 200 TRP A O 1
ATOM 1653 N N . VAL A 1 201 ? 22.837 -1.544 -7.172 1.00 89.06 201 VAL A N 1
ATOM 1654 C CA . VAL A 1 201 ? 22.750 -1.088 -5.779 1.00 89.06 201 VAL A CA 1
ATOM 1655 C C . VAL A 1 201 ? 23.443 -2.067 -4.839 1.00 89.06 201 VAL A C 1
ATOM 1657 O O . VAL A 1 201 ? 23.481 -3.279 -5.068 1.00 89.06 201 VAL A O 1
ATOM 1660 N N . ALA A 1 202 ? 24.024 -1.544 -3.761 1.00 86.38 202 ALA A N 1
ATOM 1661 C CA . ALA A 1 202 ? 24.586 -2.383 -2.713 1.00 86.38 202 ALA A CA 1
ATOM 1662 C C . ALA A 1 202 ? 23.446 -3.019 -1.902 1.00 86.38 202 ALA A C 1
ATOM 1664 O O . ALA A 1 202 ? 22.665 -2.321 -1.260 1.00 86.38 202 ALA A O 1
ATOM 1665 N N . GLY A 1 203 ? 23.365 -4.345 -1.923 1.00 79.25 203 GLY A N 1
ATOM 1666 C CA . GLY A 1 203 ? 22.501 -5.121 -1.046 1.00 79.25 203 GLY A CA 1
ATOM 1667 C C . GLY A 1 203 ? 23.134 -5.326 0.330 1.00 79.25 203 GLY A C 1
ATOM 1668 O O . GLY A 1 203 ? 24.354 -5.239 0.504 1.00 79.25 203 GLY A O 1
ATOM 1669 N N . ARG A 1 204 ? 22.294 -5.629 1.324 1.00 68.94 204 ARG A N 1
ATOM 1670 C CA . ARG A 1 204 ? 22.758 -6.187 2.600 1.00 68.94 204 ARG A CA 1
ATOM 1671 C C . ARG A 1 204 ? 22.933 -7.691 2.456 1.00 68.94 204 ARG A C 1
ATOM 1673 O O . ARG A 1 204 ? 22.128 -8.347 1.803 1.00 68.94 204 ARG A O 1
ATOM 1680 N N . ASP A 1 205 ? 23.984 -8.208 3.075 1.00 63.06 205 ASP A N 1
ATOM 1681 C CA . ASP A 1 205 ? 24.307 -9.626 3.059 1.00 63.06 205 ASP A CA 1
ATOM 1682 C C . ASP A 1 205 ? 24.363 -10.179 4.482 1.00 63.06 205 ASP A C 1
ATOM 1684 O O . ASP A 1 205 ? 24.870 -9.518 5.392 1.00 63.06 205 ASP A O 1
ATOM 1688 N N . ASN A 1 206 ? 23.884 -11.408 4.659 1.00 54.66 206 ASN A N 1
ATOM 1689 C CA . ASN A 1 206 ? 23.958 -12.146 5.919 1.00 54.66 206 ASN A CA 1
ATOM 1690 C C . ASN A 1 206 ? 25.352 -12.797 6.071 1.00 54.66 206 ASN A C 1
ATOM 1692 O O . ASN A 1 206 ? 25.465 -13.998 6.301 1.00 54.66 206 ASN A O 1
ATOM 1696 N N . GLY A 1 207 ? 26.423 -12.006 5.918 1.00 54.62 207 GLY A N 1
ATOM 1697 C CA . GLY A 1 207 ? 27.784 -12.393 6.319 1.00 54.62 207 GLY A CA 1
ATOM 1698 C C . GLY A 1 207 ? 28.741 -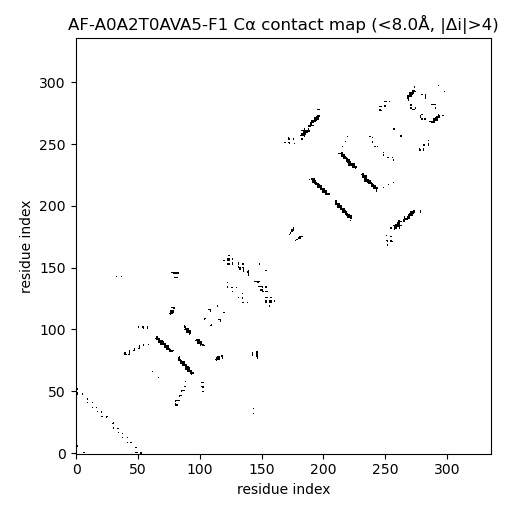12.973 5.261 1.00 54.62 207 GLY A C 1
ATOM 1699 O O . GLY A 1 207 ? 29.766 -13.516 5.665 1.00 54.62 207 GLY A O 1
ATOM 1700 N N . LYS A 1 208 ? 28.495 -12.867 3.944 1.00 52.00 208 LYS A N 1
ATOM 1701 C CA . LYS A 1 208 ? 29.382 -13.400 2.877 1.00 52.00 208 LYS A CA 1
ATOM 1702 C C . LYS A 1 208 ? 29.849 -12.361 1.829 1.00 52.00 208 LYS A C 1
ATOM 1704 O O . LYS A 1 208 ? 30.269 -12.730 0.733 1.00 52.00 208 LYS A O 1
ATOM 1709 N N . GLY A 1 209 ? 29.875 -11.073 2.184 1.00 58.25 209 GLY A N 1
ATOM 1710 C CA . GLY A 1 209 ? 30.407 -9.980 1.354 1.00 58.25 209 GLY A CA 1
ATOM 1711 C C . GLY A 1 209 ? 29.350 -8.988 0.855 1.00 58.25 209 GLY A C 1
ATOM 1712 O O . GLY A 1 209 ? 28.169 -9.091 1.143 1.00 58.25 209 GLY A O 1
ATOM 1713 N N . ARG A 1 210 ? 29.753 -7.942 0.123 1.00 62.66 210 ARG A N 1
ATOM 1714 C CA . ARG A 1 210 ? 28.799 -6.962 -0.434 1.00 62.66 210 ARG A CA 1
ATOM 1715 C C . ARG A 1 210 ? 28.08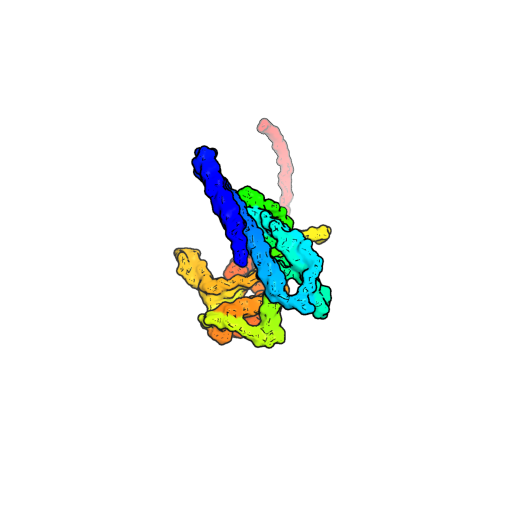0 -7.567 -1.644 1.00 62.66 210 ARG A C 1
ATOM 1717 O O . ARG A 1 210 ? 28.610 -7.511 -2.752 1.00 62.66 210 ARG A O 1
ATOM 1724 N N . ARG A 1 211 ? 26.872 -8.112 -1.456 1.00 76.25 211 ARG A N 1
ATOM 1725 C CA . ARG A 1 211 ? 25.994 -8.498 -2.575 1.00 76.25 211 ARG A CA 1
ATOM 1726 C C . ARG A 1 211 ? 25.615 -7.242 -3.359 1.00 76.25 211 ARG A C 1
ATOM 1728 O O . ARG A 1 211 ? 25.153 -6.269 -2.772 1.00 76.25 211 ARG A O 1
ATOM 1735 N N . LYS A 1 212 ? 25.799 -7.246 -4.677 1.00 83.31 212 LYS A N 1
ATOM 1736 C CA . LYS A 1 212 ? 25.239 -6.209 -5.552 1.00 83.31 212 LYS A CA 1
ATOM 1737 C C . LYS A 1 212 ? 23.922 -6.714 -6.129 1.00 83.31 212 LYS A C 1
ATOM 1739 O O . LYS A 1 212 ? 23.829 -7.876 -6.517 1.00 83.31 212 LYS A O 1
ATOM 1744 N N . ILE A 1 213 ? 22.916 -5.854 -6.143 1.00 88.12 213 ILE A N 1
ATOM 1745 C CA . ILE A 1 213 ? 21.607 -6.127 -6.730 1.00 88.12 213 ILE A CA 1
ATOM 1746 C C . ILE A 1 213 ? 21.528 -5.303 -8.011 1.00 88.12 213 ILE A C 1
ATOM 1748 O O . ILE A 1 213 ? 21.725 -4.089 -7.970 1.00 88.12 213 ILE A O 1
ATOM 1752 N N . ALA A 1 214 ? 21.289 -5.974 -9.133 1.00 91.12 214 ALA A N 1
ATOM 1753 C CA . ALA A 1 214 ? 21.045 -5.327 -10.412 1.00 91.12 214 ALA A CA 1
ATOM 1754 C C . ALA A 1 214 ? 19.557 -4.999 -10.538 1.00 91.12 214 ALA A C 1
ATOM 1756 O O . ALA A 1 214 ? 18.715 -5.896 -10.484 1.00 91.12 214 ALA A O 1
ATOM 1757 N N . ILE A 1 215 ? 19.248 -3.718 -10.693 1.00 93.25 215 ILE A N 1
ATOM 1758 C CA . ILE A 1 215 ? 17.909 -3.220 -10.983 1.00 93.25 215 ILE A CA 1
ATOM 1759 C C . ILE A 1 215 ? 17.870 -2.905 -12.473 1.00 93.25 215 ILE A C 1
ATOM 1761 O O . ILE A 1 215 ? 18.594 -2.024 -12.938 1.00 93.25 215 ILE A O 1
ATOM 1765 N N . LYS A 1 216 ? 17.024 -3.618 -13.214 1.00 94.31 216 LYS A N 1
ATOM 1766 C CA . LYS A 1 216 ? 16.742 -3.312 -14.617 1.00 94.31 216 LYS A CA 1
ATOM 1767 C C . LYS A 1 216 ? 15.652 -2.260 -14.677 1.00 94.31 216 LYS A C 1
ATOM 1769 O O . LYS A 1 216 ? 14.676 -2.339 -13.931 1.00 94.31 216 LYS A O 1
ATOM 1774 N N . ILE A 1 217 ? 15.834 -1.273 -15.542 1.00 95.12 217 ILE A N 1
ATOM 1775 C CA . ILE A 1 217 ? 14.908 -0.160 -15.728 1.00 95.12 217 ILE A CA 1
ATOM 1776 C C . ILE A 1 217 ? 14.579 -0.072 -17.210 1.00 95.12 217 ILE A C 1
ATOM 1778 O O . ILE A 1 217 ? 15.468 -0.141 -18.049 1.00 95.12 217 ILE A O 1
ATOM 1782 N N . GLY A 1 218 ? 13.299 0.088 -17.519 1.00 94.69 218 GLY A N 1
ATOM 1783 C CA . GLY A 1 218 ? 12.751 0.213 -18.859 1.00 94.69 218 GLY A CA 1
ATOM 1784 C C . GLY A 1 218 ? 11.822 1.414 -18.892 1.00 94.69 218 GLY A C 1
ATOM 1785 O O . GLY A 1 218 ? 10.999 1.604 -17.996 1.00 94.69 218 GLY A O 1
ATOM 1786 N N . VAL A 1 219 ? 11.966 2.262 -19.901 1.00 95.81 219 VAL A N 1
ATOM 1787 C CA . VAL A 1 219 ? 11.193 3.494 -20.042 1.00 95.81 219 VAL A CA 1
ATOM 1788 C C . VAL A 1 219 ? 10.533 3.512 -21.409 1.00 95.81 219 VAL A C 1
ATOM 1790 O O . VAL A 1 219 ? 11.203 3.732 -22.416 1.00 95.81 219 VAL A O 1
ATOM 1793 N N . GLY A 1 220 ? 9.217 3.304 -21.429 1.00 95.12 220 GLY A N 1
ATOM 1794 C CA . GLY A 1 220 ? 8.371 3.445 -22.611 1.00 95.12 220 GLY A CA 1
ATOM 1795 C C . GLY A 1 220 ? 7.874 4.882 -22.768 1.00 95.12 220 GLY A C 1
ATOM 1796 O O . GLY A 1 220 ? 7.462 5.502 -21.785 1.00 95.12 220 GLY A O 1
ATOM 1797 N N . TYR A 1 221 ? 7.935 5.437 -23.976 1.00 95.62 221 TYR A N 1
ATOM 1798 C CA . TYR A 1 221 ? 7.445 6.784 -24.278 1.00 95.62 221 TYR A CA 1
ATOM 1799 C C . TYR A 1 221 ? 7.215 6.991 -25.784 1.00 95.62 221 TYR A C 1
ATOM 1801 O O . TYR A 1 221 ? 7.800 6.305 -26.621 1.00 95.62 221 TYR A O 1
ATOM 1809 N N . GLU A 1 222 ? 6.396 7.978 -26.151 1.00 93.62 222 GLU A N 1
ATOM 1810 C CA . GLU A 1 222 ? 6.034 8.230 -27.559 1.00 93.62 222 GLU A CA 1
ATOM 1811 C C . GLU A 1 222 ? 7.039 9.132 -28.265 1.00 93.62 222 GLU A C 1
ATOM 1813 O O . GLU A 1 222 ? 7.405 8.900 -29.409 1.00 93.62 222 GLU A O 1
ATOM 1818 N N . GLY A 1 223 ? 7.553 10.151 -27.580 1.00 90.69 223 GLY A N 1
ATOM 1819 C CA . GLY A 1 223 ? 8.460 11.128 -28.171 1.00 90.69 223 GLY A CA 1
ATOM 1820 C C . GLY A 1 223 ? 9.081 12.059 -27.139 1.00 90.69 223 GLY A C 1
ATOM 1821 O O . GLY A 1 223 ? 8.788 11.981 -25.947 1.00 90.69 223 GLY A O 1
ATOM 1822 N N . LYS A 1 224 ? 9.969 12.949 -27.593 1.00 90.12 224 LYS A N 1
ATOM 1823 C CA . LYS A 1 224 ? 10.611 13.967 -26.745 1.00 90.12 224 LYS A CA 1
ATOM 1824 C C . LYS A 1 224 ? 10.089 15.346 -27.151 1.00 90.12 224 LYS A C 1
ATOM 1826 O O . LYS A 1 224 ? 10.424 15.827 -28.230 1.00 90.12 224 LYS A O 1
ATOM 1831 N N . VAL A 1 225 ? 9.311 15.992 -26.285 1.00 90.50 225 VAL A N 1
ATOM 1832 C CA . VAL A 1 225 ? 8.722 17.320 -26.532 1.00 90.50 225 VAL A CA 1
ATOM 1833 C C . VAL A 1 225 ? 9.564 18.394 -25.852 1.00 90.50 225 VAL A C 1
ATOM 1835 O O . VAL A 1 225 ? 10.014 18.221 -24.719 1.00 90.50 225 VAL A O 1
ATOM 1838 N N . LYS A 1 226 ? 9.808 19.517 -26.534 1.00 89.44 226 LYS A N 1
ATOM 1839 C CA . LYS A 1 226 ? 10.544 20.652 -25.963 1.00 89.44 226 LYS A CA 1
ATOM 1840 C C . LYS A 1 226 ? 9.655 21.387 -24.952 1.00 89.44 226 LYS A C 1
ATOM 1842 O O . LYS A 1 226 ? 8.590 21.865 -25.312 1.00 89.44 226 LYS A O 1
ATOM 1847 N N . VAL A 1 227 ? 10.116 21.499 -23.706 1.00 90.00 227 VAL A N 1
ATOM 1848 C CA . VAL A 1 227 ? 9.410 22.173 -22.588 1.00 90.00 227 VAL A CA 1
ATOM 1849 C C . VAL A 1 227 ? 10.196 23.373 -22.037 1.00 90.00 227 VAL A C 1
ATOM 1851 O O . VAL A 1 227 ? 9.904 23.917 -20.976 1.00 90.00 227 VAL A O 1
ATOM 1854 N N . GLY A 1 228 ? 11.254 23.773 -22.739 1.00 87.38 228 GLY A N 1
ATOM 1855 C CA . GLY A 1 228 ? 12.096 24.919 -22.413 1.00 87.38 228 GLY A CA 1
ATOM 1856 C C . GLY A 1 228 ? 13.295 25.003 -23.352 1.00 87.38 228 GLY A C 1
ATOM 1857 O O . GLY A 1 228 ? 13.457 24.163 -24.237 1.00 87.38 228 GLY A O 1
ATOM 1858 N N . GLN A 1 229 ? 14.161 25.998 -23.153 1.00 80.50 229 GLN A N 1
ATOM 1859 C CA . GLN A 1 229 ? 15.286 26.271 -24.056 1.00 80.50 229 GLN A CA 1
ATOM 1860 C C . GLN A 1 229 ? 16.202 25.047 -24.237 1.00 80.50 229 GLN A C 1
ATOM 1862 O O . GLN A 1 229 ? 16.451 24.653 -25.375 1.00 80.50 229 GLN A O 1
ATOM 1867 N N . ASN A 1 230 ? 16.553 24.380 -23.129 1.00 85.81 230 ASN A N 1
ATOM 1868 C CA . ASN A 1 230 ? 17.384 23.167 -23.084 1.00 85.81 230 ASN A CA 1
ATOM 1869 C C . ASN A 1 230 ? 16.711 21.995 -22.345 1.00 85.81 230 ASN A C 1
ATOM 1871 O O . ASN A 1 230 ? 17.386 21.078 -21.884 1.00 85.81 230 ASN A O 1
ATOM 1875 N N . ARG A 1 231 ? 15.379 22.018 -22.198 1.00 83.31 231 ARG A N 1
ATOM 1876 C CA . ARG A 1 231 ? 14.632 20.966 -21.491 1.00 83.31 231 ARG A CA 1
ATOM 1877 C C . ARG A 1 231 ? 13.676 20.255 -22.433 1.00 83.31 231 ARG A C 1
ATOM 1879 O O . ARG A 1 231 ? 12.923 20.893 -23.171 1.00 83.31 231 ARG A O 1
ATOM 1886 N N . ARG A 1 232 ? 13.698 18.927 -22.380 1.00 88.31 232 ARG A N 1
ATOM 1887 C CA . ARG A 1 232 ? 12.758 18.055 -23.082 1.00 88.31 232 ARG A CA 1
ATOM 1888 C C . ARG A 1 232 ? 12.037 17.185 -22.063 1.00 88.31 232 ARG A C 1
ATOM 1890 O O . ARG A 1 232 ? 12.650 16.773 -21.084 1.00 88.31 232 ARG A O 1
ATOM 1897 N N . SER A 1 233 ? 10.763 16.920 -22.309 1.00 89.38 233 SER A N 1
ATOM 1898 C CA . SER A 1 233 ? 9.970 15.952 -21.558 1.00 89.38 233 SER A CA 1
ATOM 1899 C C . SER A 1 233 ? 9.668 14.747 -22.439 1.00 89.38 233 SER A C 1
ATOM 1901 O O . SER A 1 233 ? 9.543 14.887 -23.659 1.00 89.38 233 SER A O 1
ATOM 1903 N N . LEU A 1 234 ? 9.570 13.572 -21.824 1.00 92.00 234 LEU A N 1
ATOM 1904 C CA . LEU A 1 234 ? 9.102 12.367 -22.495 1.00 92.00 234 LEU A CA 1
ATOM 1905 C C . LEU A 1 234 ? 7.575 12.408 -22.539 1.00 92.00 234 LEU A C 1
ATOM 1907 O O . LEU A 1 234 ? 6.923 12.519 -21.500 1.00 92.00 234 LEU A O 1
ATOM 1911 N N . GLN A 1 235 ? 7.017 12.345 -23.741 1.00 92.00 235 GLN A N 1
ATOM 1912 C CA . GLN A 1 235 ? 5.579 12.251 -23.932 1.00 92.00 235 GLN A CA 1
ATOM 1913 C C . GLN A 1 235 ? 5.110 10.875 -23.470 1.00 92.00 235 GLN A C 1
ATOM 1915 O O . GLN A 1 235 ? 5.624 9.862 -23.943 1.00 92.00 235 GLN A O 1
ATOM 1920 N N . GLU A 1 236 ? 4.141 10.868 -22.553 1.00 91.50 236 GLU A N 1
ATOM 1921 C CA . GLU A 1 236 ? 3.463 9.650 -22.097 1.00 91.50 236 GLU A CA 1
ATOM 1922 C C . GLU A 1 236 ? 4.427 8.626 -21.505 1.00 91.50 236 GLU A C 1
ATOM 1924 O O . GLU A 1 236 ? 4.394 7.445 -21.811 1.00 91.50 236 GLU A O 1
ATOM 1929 N N . ARG A 1 237 ? 5.330 9.101 -20.649 1.00 93.56 237 ARG A N 1
ATOM 1930 C CA . ARG A 1 237 ? 6.343 8.265 -20.012 1.00 93.56 237 ARG A CA 1
ATOM 1931 C C . ARG A 1 237 ? 5.714 7.196 -19.113 1.00 93.56 237 ARG A C 1
ATOM 1933 O O . ARG A 1 237 ? 4.994 7.528 -18.173 1.00 93.56 237 ARG A O 1
ATOM 1940 N N . GLN A 1 238 ? 6.114 5.947 -19.317 1.00 94.00 238 GLN A N 1
ATOM 1941 C CA . GLN A 1 238 ? 5.885 4.832 -18.402 1.00 94.00 238 GLN A CA 1
ATOM 1942 C C . GLN A 1 238 ? 7.222 4.203 -18.011 1.00 94.00 238 GLN A C 1
ATOM 1944 O O . GLN A 1 238 ? 8.100 4.025 -18.853 1.00 94.00 238 GLN A O 1
ATOM 1949 N N . VAL A 1 239 ? 7.390 3.904 -16.723 1.00 94.94 239 VAL A N 1
ATOM 1950 C CA . VAL A 1 239 ? 8.609 3.299 -16.173 1.00 94.94 239 VAL A CA 1
ATOM 1951 C C . VAL A 1 239 ? 8.268 1.915 -15.652 1.00 94.94 239 VAL A C 1
ATOM 1953 O O . VAL A 1 239 ? 7.303 1.764 -14.910 1.00 94.94 239 VAL A O 1
ATOM 1956 N N . VAL A 1 240 ? 9.088 0.942 -16.026 1.00 94.06 240 VAL A N 1
ATOM 1957 C CA . VAL A 1 240 ? 9.064 -0.433 -15.537 1.00 94.06 240 VAL A CA 1
ATOM 1958 C C . VAL A 1 240 ? 10.417 -0.694 -14.889 1.00 94.06 240 VAL A C 1
ATOM 1960 O O . VAL A 1 240 ? 11.452 -0.367 -15.471 1.00 94.06 240 VAL A O 1
ATOM 1963 N N . ALA A 1 241 ? 10.432 -1.229 -13.673 1.00 93.62 241 ALA A N 1
ATOM 1964 C CA . ALA A 1 241 ? 11.667 -1.545 -12.967 1.00 93.62 241 ALA A CA 1
ATOM 1965 C C . ALA A 1 241 ? 11.527 -2.868 -12.216 1.00 93.62 241 ALA A C 1
ATOM 1967 O O . ALA A 1 241 ? 10.489 -3.118 -11.607 1.00 93.62 241 ALA A O 1
ATOM 1968 N N . GLY A 1 242 ? 12.579 -3.685 -12.236 1.00 91.12 242 GLY A N 1
ATOM 1969 C CA . GLY A 1 242 ? 12.545 -5.018 -11.643 1.00 91.12 242 GLY A CA 1
ATOM 1970 C C . GLY A 1 242 ? 13.927 -5.575 -11.315 1.00 91.12 242 GLY A C 1
ATOM 1971 O O . GLY A 1 242 ? 14.942 -5.187 -11.900 1.00 91.12 242 GLY A O 1
ATOM 1972 N N . VAL A 1 243 ? 13.962 -6.507 -10.362 1.00 89.88 243 VAL A N 1
ATOM 1973 C CA . VAL A 1 243 ? 15.154 -7.290 -9.996 1.00 89.88 243 VAL A CA 1
ATOM 1974 C C . VAL A 1 243 ? 14.962 -8.702 -10.535 1.00 89.88 243 VAL A C 1
ATOM 1976 O O . VAL A 1 243 ? 14.620 -9.625 -9.802 1.00 89.88 243 VAL A O 1
ATOM 1979 N N . THR A 1 244 ? 15.125 -8.851 -11.846 1.00 89.75 244 THR A N 1
ATOM 1980 C CA . THR A 1 244 ? 14.846 -10.105 -12.554 1.00 89.75 244 THR A CA 1
ATOM 1981 C C . THR A 1 244 ? 15.834 -10.338 -13.700 1.00 89.75 244 THR A C 1
ATOM 1983 O O . THR A 1 244 ? 16.704 -9.502 -13.984 1.00 89.75 244 THR A O 1
ATOM 1986 N N . GLU A 1 245 ? 15.759 -11.502 -14.335 1.00 91.38 245 GLU A N 1
ATOM 1987 C CA . GLU A 1 245 ? 16.559 -11.841 -15.511 1.00 91.38 245 GLU A CA 1
ATOM 1988 C C . GLU A 1 245 ? 16.103 -11.056 -16.749 1.00 91.38 245 GLU A C 1
ATOM 1990 O O . GLU A 1 245 ? 14.977 -10.578 -16.818 1.00 91.38 245 GLU A O 1
ATOM 1995 N N . GLY A 1 246 ? 16.983 -10.908 -17.745 1.00 89.75 246 GLY A N 1
ATOM 1996 C CA . GLY A 1 246 ? 16.705 -10.088 -18.935 1.00 89.75 246 GLY A CA 1
ATOM 1997 C C . GLY A 1 246 ? 15.428 -10.484 -19.675 1.00 89.75 246 GLY A C 1
ATOM 1998 O O . GLY A 1 246 ? 14.633 -9.617 -20.021 1.00 89.75 246 GLY A O 1
ATOM 1999 N N . LYS A 1 247 ? 15.208 -11.790 -19.852 1.00 92.75 247 LYS A N 1
ATOM 2000 C CA . LYS A 1 247 ? 14.024 -12.332 -20.523 1.00 92.75 247 LYS A CA 1
ATOM 2001 C C . LYS A 1 247 ? 12.732 -11.974 -19.781 1.00 92.75 247 LYS A C 1
ATOM 2003 O O . LYS A 1 247 ? 11.846 -11.348 -20.350 1.00 92.75 247 LYS A O 1
ATOM 2008 N N . VAL A 1 248 ? 12.669 -12.316 -18.492 1.00 93.25 248 VAL A N 1
ATOM 2009 C CA . VAL A 1 248 ? 11.508 -12.047 -17.627 1.00 93.25 248 VAL A CA 1
ATOM 2010 C C . VAL A 1 248 ? 11.227 -10.545 -17.556 1.00 93.25 248 VAL A C 1
ATOM 2012 O O . VAL A 1 248 ? 10.080 -10.126 -17.651 1.00 93.25 248 VAL A O 1
ATOM 2015 N N . PHE A 1 249 ? 12.277 -9.724 -17.489 1.00 94.75 249 PHE A N 1
ATOM 2016 C CA . PHE A 1 249 ? 12.143 -8.272 -17.489 1.00 94.75 249 PHE A CA 1
ATOM 2017 C C . PHE A 1 249 ? 11.451 -7.746 -18.755 1.00 94.75 249 PHE A C 1
ATOM 2019 O O . PHE A 1 249 ? 10.578 -6.887 -18.666 1.00 94.75 249 PHE A O 1
ATOM 2026 N N . TRP A 1 250 ? 11.813 -8.245 -19.940 1.00 95.06 250 TRP A N 1
ATOM 2027 C CA . TRP A 1 250 ? 11.164 -7.813 -21.181 1.00 95.06 250 TRP A CA 1
ATOM 2028 C C . TRP A 1 250 ? 9.710 -8.270 -21.281 1.00 95.06 250 TRP A C 1
ATOM 2030 O O . TRP A 1 250 ? 8.875 -7.514 -21.777 1.00 95.06 250 TRP A O 1
ATOM 2040 N N . GLU A 1 251 ? 9.388 -9.454 -20.766 1.00 94.88 251 GLU A N 1
ATOM 2041 C CA . GLU A 1 251 ? 8.003 -9.918 -20.665 1.00 94.88 251 GLU A CA 1
ATOM 2042 C C . GLU A 1 251 ? 7.173 -8.996 -19.758 1.00 94.88 251 GLU A C 1
ATOM 2044 O O . GLU A 1 251 ? 6.096 -8.544 -20.151 1.00 94.88 251 GLU A O 1
ATOM 2049 N N . GLU A 1 252 ? 7.706 -8.617 -18.592 1.00 94.38 252 GLU A N 1
ATOM 2050 C CA . GLU A 1 252 ? 7.081 -7.626 -17.707 1.00 94.38 252 GLU A CA 1
ATOM 2051 C C . GLU A 1 252 ? 6.911 -6.263 -18.398 1.00 94.38 252 GLU A C 1
ATOM 2053 O O . GLU A 1 252 ? 5.856 -5.635 -18.286 1.00 94.38 252 GLU A O 1
ATOM 2058 N N . VAL A 1 253 ? 7.918 -5.803 -19.154 1.00 94.81 253 VAL A N 1
ATOM 2059 C CA . VAL A 1 253 ? 7.837 -4.555 -19.931 1.00 94.81 253 VAL A CA 1
ATOM 2060 C C . VAL A 1 253 ? 6.685 -4.616 -20.932 1.00 94.81 253 VAL A C 1
ATOM 2062 O O . VAL A 1 253 ? 5.890 -3.680 -20.991 1.00 94.81 253 VAL A O 1
ATOM 2065 N N . ILE A 1 254 ? 6.547 -5.702 -21.693 1.00 94.38 254 ILE A N 1
ATOM 2066 C CA . ILE A 1 254 ? 5.449 -5.862 -22.656 1.00 94.38 254 ILE A CA 1
ATOM 2067 C C . ILE A 1 254 ? 4.093 -5.869 -21.954 1.00 94.38 254 ILE A C 1
ATOM 2069 O O . ILE A 1 254 ? 3.200 -5.122 -22.362 1.00 94.38 254 ILE A O 1
ATOM 2073 N N . ALA A 1 255 ? 3.948 -6.657 -20.885 1.00 93.81 255 ALA A N 1
ATOM 2074 C CA . ALA A 1 255 ? 2.700 -6.745 -20.134 1.00 93.81 255 ALA A CA 1
ATOM 2075 C C . ALA A 1 255 ? 2.276 -5.370 -19.588 1.00 93.81 255 ALA A C 1
ATOM 2077 O O . ALA A 1 255 ? 1.128 -4.953 -19.757 1.00 93.81 255 ALA A O 1
ATOM 2078 N N . GLN A 1 256 ? 3.217 -4.608 -19.021 1.00 92.88 256 GLN A N 1
ATOM 2079 C CA . GLN A 1 256 ? 2.927 -3.292 -18.455 1.00 92.88 256 GLN A CA 1
ATOM 2080 C C . GLN A 1 256 ? 2.685 -2.211 -19.514 1.00 92.88 256 GLN A C 1
ATOM 2082 O O . GLN A 1 256 ? 1.763 -1.406 -19.354 1.00 92.88 256 GLN A O 1
ATOM 2087 N N . LEU A 1 257 ? 3.476 -2.162 -20.593 1.00 93.94 257 LEU A N 1
ATOM 2088 C CA . LEU A 1 257 ? 3.252 -1.199 -21.678 1.00 93.94 257 LEU A CA 1
ATOM 2089 C C . LEU A 1 257 ? 1.926 -1.483 -22.394 1.00 93.94 257 LEU A C 1
ATOM 2091 O O . LEU A 1 257 ? 1.191 -0.544 -22.698 1.00 93.94 257 LEU A O 1
ATOM 2095 N N . GLY A 1 258 ? 1.570 -2.757 -22.582 1.00 92.56 258 GLY A N 1
ATOM 2096 C CA . GLY A 1 258 ? 0.311 -3.165 -23.205 1.00 92.56 258 GLY A CA 1
ATOM 2097 C C . GLY A 1 258 ? -0.939 -2.693 -22.460 1.00 92.56 258 GLY A C 1
ATOM 2098 O O . GLY A 1 258 ? -1.995 -2.541 -23.063 1.00 92.56 258 GLY A O 1
ATOM 2099 N N . ARG A 1 259 ? -0.857 -2.404 -21.155 1.00 91.56 259 ARG A N 1
ATOM 2100 C CA . ARG A 1 259 ? -1.987 -1.831 -20.396 1.00 91.56 259 ARG A CA 1
ATOM 2101 C C . ARG A 1 259 ? -2.289 -0.387 -20.777 1.00 91.56 259 ARG A C 1
ATOM 2103 O O . ARG A 1 259 ? -3.413 0.080 -20.591 1.00 91.56 259 ARG A O 1
ATOM 2110 N N . ARG A 1 260 ? -1.280 0.341 -21.255 1.00 91.81 260 ARG A N 1
ATOM 2111 C CA . ARG A 1 260 ? -1.407 1.749 -21.634 1.00 91.81 260 ARG A CA 1
ATOM 2112 C C . ARG A 1 260 ? -1.579 1.885 -23.135 1.00 91.81 260 ARG A C 1
ATOM 2114 O O . ARG A 1 260 ? -2.529 2.534 -23.565 1.00 91.81 260 ARG A O 1
ATOM 2121 N N . TRP A 1 261 ? -0.701 1.255 -23.907 1.00 93.69 261 TRP A N 1
ATOM 2122 C CA . TRP A 1 261 ? -0.701 1.318 -25.362 1.00 93.69 261 TRP A CA 1
ATOM 2123 C C . TRP A 1 261 ? -1.351 0.097 -25.988 1.00 93.69 261 TRP A C 1
ATOM 2125 O O . TRP A 1 261 ? -1.062 -1.035 -25.608 1.00 93.69 261 TRP A O 1
ATOM 2135 N N . ASP A 1 262 ? -2.175 0.338 -27.001 1.00 92.81 262 ASP A N 1
ATOM 2136 C CA . ASP A 1 262 ? -2.534 -0.694 -27.961 1.00 92.81 262 ASP A CA 1
ATOM 2137 C C . ASP A 1 262 ? -1.292 -1.014 -28.802 1.00 92.81 262 ASP A C 1
ATOM 2139 O O . ASP A 1 262 ? -0.975 -0.325 -29.774 1.00 92.81 262 ASP A O 1
ATOM 2143 N N . LEU A 1 263 ? -0.552 -2.044 -28.389 1.00 89.88 263 LEU A N 1
ATOM 2144 C CA . LEU 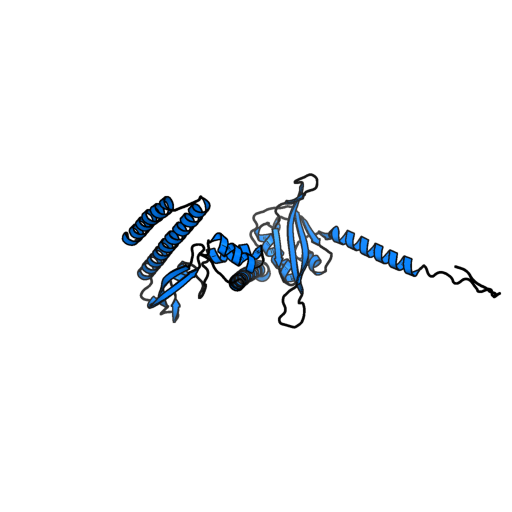A 1 263 ? 0.682 -2.453 -29.057 1.00 89.88 263 LEU A CA 1
ATOM 2145 C C . LEU A 1 263 ? 0.426 -2.926 -30.499 1.00 89.88 263 LEU A C 1
ATOM 2147 O O . LEU A 1 263 ? 1.331 -2.864 -31.322 1.00 89.88 263 LEU A O 1
ATOM 2151 N N . SER A 1 264 ? -0.800 -3.332 -30.849 1.00 88.06 264 SER A N 1
ATOM 2152 C CA . SER A 1 264 ? -1.124 -3.727 -32.226 1.00 88.06 264 SER A CA 1
ATOM 2153 C C . SER A 1 264 ? -1.185 -2.538 -33.194 1.00 88.06 264 SER A C 1
ATOM 2155 O O . SER A 1 264 ? -0.935 -2.699 -34.388 1.00 88.06 264 SER A O 1
ATOM 2157 N N . ALA A 1 265 ? -1.457 -1.337 -32.675 1.00 90.25 265 ALA A N 1
ATOM 2158 C CA . ALA A 1 265 ? -1.530 -0.103 -33.451 1.00 90.25 265 ALA A CA 1
ATOM 2159 C C . ALA A 1 265 ? -0.154 0.540 -33.714 1.00 90.25 265 ALA A C 1
ATOM 2161 O O . ALA A 1 265 ? -0.067 1.502 -34.480 1.00 90.25 265 ALA A O 1
ATOM 2162 N N . VAL A 1 266 ? 0.917 0.039 -33.088 1.00 90.94 266 VAL A N 1
ATOM 2163 C CA . VAL A 1 266 ? 2.260 0.612 -33.228 1.00 90.94 266 VAL A CA 1
ATOM 2164 C C . VAL A 1 266 ? 2.902 0.158 -34.539 1.00 90.94 266 VAL A C 1
ATOM 2166 O O . VAL A 1 266 ? 3.073 -1.031 -34.822 1.00 90.94 266 VAL A O 1
ATOM 2169 N N . GLU A 1 267 ? 3.294 1.131 -35.356 1.00 90.88 267 GLU A N 1
ATOM 2170 C CA . GLU A 1 267 ? 3.944 0.896 -36.644 1.00 90.88 267 GLU A CA 1
ATOM 2171 C C . GLU A 1 267 ? 5.451 0.690 -36.476 1.00 90.88 267 GLU A C 1
ATOM 2173 O O . GLU A 1 267 ? 6.020 -0.219 -37.086 1.00 90.88 267 GLU A O 1
ATOM 2178 N N . GLU A 1 268 ? 6.082 1.492 -35.614 1.00 92.50 268 GLU A N 1
ATOM 2179 C CA . GLU A 1 268 ? 7.526 1.479 -35.394 1.00 92.50 268 GLU A CA 1
ATOM 2180 C C . GLU A 1 268 ? 7.895 1.431 -33.911 1.00 92.50 268 GLU A C 1
ATOM 2182 O O . GLU A 1 268 ? 7.444 2.245 -33.097 1.00 92.50 268 GLU A O 1
ATOM 2187 N N . TYR A 1 269 ? 8.810 0.520 -33.584 1.00 93.19 269 TYR A N 1
ATOM 2188 C CA . TYR A 1 269 ? 9.410 0.426 -32.262 1.00 93.19 269 TYR A CA 1
ATOM 2189 C C . TYR A 1 269 ? 10.879 0.825 -32.294 1.00 93.19 269 TYR A C 1
ATOM 2191 O O . TYR A 1 269 ? 11.634 0.472 -33.203 1.00 93.19 269 TYR A O 1
ATOM 2199 N N . TYR A 1 270 ? 11.315 1.507 -31.244 1.00 93.56 270 TYR A N 1
ATOM 2200 C CA . TYR A 1 270 ? 12.719 1.831 -31.036 1.00 93.56 270 TYR A CA 1
ATOM 2201 C C . TYR A 1 270 ? 13.162 1.319 -29.679 1.00 93.56 270 TYR A C 1
ATOM 2203 O O . TYR A 1 270 ? 12.748 1.862 -28.661 1.00 93.56 270 TYR A O 1
ATOM 2211 N N . VAL A 1 271 ? 14.030 0.313 -29.669 1.00 92.94 271 VAL A N 1
ATOM 2212 C CA . VAL A 1 271 ? 14.622 -0.212 -28.434 1.00 92.94 271 VAL A CA 1
ATOM 2213 C C . VAL A 1 271 ? 16.005 0.399 -28.272 1.00 92.94 271 VAL A C 1
ATOM 2215 O O . VAL A 1 271 ? 16.803 0.363 -29.208 1.00 92.94 271 VAL A O 1
ATOM 2218 N N . GLY A 1 272 ? 16.308 0.983 -27.118 1.00 91.56 272 GLY A N 1
ATOM 2219 C CA . GLY A 1 272 ? 17.602 1.613 -26.878 1.00 91.56 272 GLY A CA 1
ATOM 2220 C C . GLY A 1 272 ? 18.223 1.266 -25.538 1.00 91.56 272 GLY A C 1
ATOM 2221 O O . GLY A 1 272 ? 17.524 0.891 -24.607 1.00 91.56 272 GLY A O 1
ATOM 2222 N N . GLY A 1 273 ? 19.545 1.393 -25.458 1.00 89.81 273 GLY A N 1
ATOM 2223 C CA . GLY A 1 273 ? 20.318 1.153 -24.240 1.00 89.81 273 GLY A CA 1
ATOM 2224 C C . GLY A 1 273 ? 21.823 1.108 -24.498 1.00 89.81 273 GLY A C 1
ATOM 2225 O O . GLY A 1 273 ? 22.303 1.531 -25.562 1.00 89.81 273 GLY A O 1
ATOM 2226 N N . ASP A 1 274 ? 22.570 0.575 -23.533 1.00 85.69 274 ASP A N 1
ATOM 2227 C CA . ASP A 1 274 ? 24.039 0.591 -23.507 1.00 85.69 274 ASP A CA 1
ATOM 2228 C C . ASP A 1 274 ? 24.722 -0.452 -24.415 1.00 85.69 274 ASP A C 1
ATOM 2230 O O . ASP A 1 274 ? 25.935 -0.409 -24.625 1.00 85.69 274 ASP A O 1
ATOM 2234 N N . GLY A 1 275 ? 23.949 -1.357 -25.016 1.00 84.75 275 GLY A N 1
ATOM 2235 C CA . GLY A 1 275 ? 24.447 -2.423 -25.886 1.00 84.75 275 GLY A CA 1
ATOM 2236 C C . GLY A 1 275 ? 24.614 -3.776 -25.201 1.00 84.75 275 GLY A C 1
ATOM 2237 O O . GLY A 1 275 ? 25.015 -4.723 -25.889 1.00 84.75 275 GLY A O 1
ATOM 2238 N N . ALA A 1 276 ? 24.286 -3.892 -23.909 1.00 85.75 276 ALA A N 1
ATOM 2239 C CA . ALA A 1 276 ? 24.270 -5.159 -23.193 1.00 85.75 276 ALA A CA 1
ATOM 2240 C C . ALA A 1 276 ? 23.398 -6.203 -23.911 1.00 85.75 276 ALA A C 1
ATOM 2242 O O . ALA A 1 276 ? 22.367 -5.890 -24.516 1.00 85.75 276 ALA A O 1
ATOM 2243 N N . SER A 1 277 ? 23.819 -7.470 -23.852 1.00 88.06 277 SER A N 1
ATOM 2244 C CA . SER A 1 277 ? 23.149 -8.572 -24.558 1.00 88.06 277 SER A CA 1
ATOM 2245 C C . SER A 1 277 ? 21.681 -8.703 -24.161 1.00 88.06 277 SER A C 1
ATOM 2247 O O . SER A 1 277 ? 20.833 -8.887 -25.030 1.00 88.06 277 SER A O 1
ATOM 2249 N N . TRP A 1 278 ? 21.372 -8.529 -22.874 1.00 90.44 278 TRP A N 1
ATOM 2250 C CA . TRP A 1 278 ? 20.005 -8.587 -22.368 1.00 90.44 278 TRP A CA 1
ATOM 2251 C C . TRP A 1 278 ? 19.127 -7.449 -22.905 1.00 90.44 278 TRP A C 1
ATOM 2253 O O . TRP A 1 278 ? 17.940 -7.661 -23.102 1.00 90.44 278 TRP A O 1
ATOM 2263 N N . ILE A 1 279 ? 19.676 -6.267 -23.215 1.00 88.44 279 ILE A N 1
ATOM 2264 C CA . ILE A 1 279 ? 18.896 -5.171 -23.817 1.00 88.44 279 ILE A CA 1
ATOM 2265 C C . ILE A 1 279 ? 18.536 -5.513 -25.263 1.00 88.44 279 ILE A C 1
ATOM 2267 O O . ILE A 1 279 ? 17.419 -5.262 -25.709 1.00 88.44 279 ILE A O 1
ATOM 2271 N N . LYS A 1 280 ? 19.465 -6.131 -26.002 1.00 88.62 280 LYS A N 1
ATOM 2272 C CA . LYS A 1 280 ? 19.222 -6.549 -27.390 1.00 88.62 280 LYS A CA 1
ATOM 2273 C C . LYS A 1 280 ? 18.141 -7.625 -27.506 1.00 88.62 280 LYS A C 1
ATOM 2275 O O . LYS A 1 280 ? 17.470 -7.657 -28.531 1.00 88.62 280 LYS A O 1
ATOM 2280 N N . GLN A 1 281 ? 17.930 -8.435 -26.465 1.00 89.94 281 GLN A N 1
ATOM 2281 C CA . GLN A 1 281 ? 16.815 -9.393 -26.408 1.00 89.94 281 GLN A CA 1
ATOM 2282 C C . GLN A 1 281 ? 15.452 -8.700 -26.530 1.00 89.94 281 GLN A C 1
ATOM 2284 O O . GLN A 1 281 ? 14.523 -9.289 -27.063 1.00 89.94 281 GLN A O 1
ATOM 2289 N N . GLY A 1 282 ? 15.332 -7.424 -26.141 1.00 88.44 282 GLY A N 1
ATOM 2290 C CA . GLY A 1 282 ? 14.095 -6.657 -26.311 1.00 88.44 282 GLY A CA 1
ATOM 2291 C C . GLY A 1 282 ? 13.613 -6.575 -27.763 1.00 88.44 282 GLY A C 1
ATOM 2292 O O . GLY A 1 282 ? 12.420 -6.433 -28.005 1.00 88.44 282 GLY A O 1
ATOM 2293 N N . LEU A 1 283 ? 14.511 -6.725 -28.745 1.00 90.75 283 LEU A N 1
ATOM 2294 C CA . LEU A 1 283 ? 14.148 -6.757 -30.166 1.00 90.75 283 LEU A CA 1
ATOM 2295 C C . LEU A 1 283 ? 13.288 -7.974 -30.539 1.00 90.75 283 LEU A C 1
ATOM 2297 O O . LEU A 1 283 ? 12.568 -7.914 -31.529 1.00 90.75 283 LEU A O 1
ATOM 2301 N N . GLU A 1 284 ? 13.344 -9.054 -29.757 1.00 91.31 284 GLU A N 1
ATOM 2302 C CA . GLU A 1 284 ? 12.518 -10.251 -29.960 1.00 91.31 284 GLU A CA 1
ATOM 2303 C C . GLU A 1 284 ? 11.054 -10.006 -29.562 1.00 91.31 284 GLU A C 1
ATOM 2305 O O . GLU A 1 284 ? 10.153 -10.659 -30.080 1.00 91.31 284 GLU A O 1
ATOM 2310 N N . TYR A 1 285 ? 10.811 -9.031 -28.682 1.00 89.56 285 TYR A N 1
ATOM 2311 C CA . TYR A 1 285 ? 9.494 -8.733 -28.117 1.00 89.56 285 TYR A CA 1
ATOM 2312 C C . TYR A 1 285 ? 8.725 -7.643 -28.872 1.00 89.56 285 TYR A C 1
ATOM 2314 O O . TYR A 1 285 ? 7.504 -7.552 -28.754 1.00 89.56 285 TYR A O 1
ATOM 2322 N N . PHE A 1 286 ? 9.418 -6.815 -29.656 1.00 88.44 286 PHE A N 1
ATOM 2323 C CA . PHE A 1 286 ? 8.826 -5.699 -30.391 1.00 88.44 286 PHE A CA 1
ATOM 2324 C C . PHE A 1 286 ? 8.957 -5.912 -31.908 1.00 88.44 286 PHE A C 1
ATOM 2326 O O . PHE A 1 286 ? 10.055 -5.776 -32.459 1.00 88.44 286 PHE A O 1
ATOM 2333 N N . PRO A 1 287 ? 7.854 -6.208 -32.623 1.00 83.31 287 PRO A N 1
ATOM 2334 C CA . PRO A 1 287 ? 7.894 -6.428 -34.065 1.00 83.31 287 PRO A CA 1
ATOM 2335 C C . PRO A 1 287 ? 8.451 -5.209 -34.809 1.00 83.31 287 PRO A C 1
ATOM 2337 O O . PRO A 1 287 ? 8.001 -4.089 -34.589 1.00 83.31 287 PRO A O 1
ATOM 2340 N N . ARG A 1 288 ? 9.394 -5.416 -35.740 1.00 85.12 288 ARG A N 1
ATOM 2341 C CA . ARG A 1 288 ? 10.035 -4.339 -36.535 1.00 85.12 288 ARG A CA 1
ATOM 2342 C C . ARG A 1 288 ? 10.828 -3.322 -35.696 1.00 85.12 288 ARG A C 1
ATOM 2344 O O . ARG A 1 288 ? 11.061 -2.200 -36.147 1.00 85.12 288 ARG A O 1
ATOM 2351 N N . ALA A 1 289 ? 11.262 -3.692 -34.491 1.00 89.88 289 ALA A N 1
ATOM 2352 C CA . ALA A 1 289 ? 12.041 -2.793 -33.654 1.00 89.88 289 ALA A CA 1
ATOM 2353 C C . ALA A 1 289 ? 13.415 -2.458 -34.246 1.00 89.88 289 ALA A C 1
ATOM 2355 O O . ALA A 1 289 ? 14.170 -3.329 -34.677 1.00 89.88 289 ALA A O 1
ATOM 2356 N N . THR A 1 290 ? 13.774 -1.175 -34.190 1.00 91.19 290 THR A N 1
ATOM 2357 C CA . THR A 1 290 ? 15.115 -0.691 -34.524 1.00 91.19 290 THR A CA 1
ATOM 2358 C C . THR A 1 290 ? 15.912 -0.431 -33.253 1.00 91.19 290 THR A C 1
ATOM 2360 O O . THR A 1 290 ? 15.497 0.358 -32.399 1.00 91.19 290 THR A O 1
ATOM 2363 N N . TYR A 1 291 ? 17.094 -1.040 -33.147 1.00 90.25 291 TYR A N 1
ATOM 2364 C CA . TYR A 1 291 ? 17.990 -0.798 -32.019 1.00 90.25 291 TYR A CA 1
ATOM 2365 C C . TYR A 1 291 ? 18.684 0.569 -32.109 1.00 90.25 291 TYR A C 1
ATOM 2367 O O . TYR A 1 291 ? 19.242 0.929 -33.148 1.00 90.25 291 TYR A O 1
ATOM 2375 N N . ARG A 1 292 ? 18.723 1.316 -31.001 1.00 88.50 292 ARG A N 1
ATOM 2376 C CA . ARG A 1 292 ? 19.428 2.599 -30.880 1.00 88.50 292 ARG A CA 1
ATOM 2377 C C . ARG A 1 292 ? 20.379 2.595 -29.684 1.00 88.50 292 ARG A C 1
ATOM 2379 O O . ARG A 1 292 ? 19.956 2.582 -28.537 1.00 88.50 292 ARG A O 1
ATOM 2386 N N . LEU A 1 293 ? 21.680 2.685 -29.953 1.00 84.31 293 LEU A N 1
ATOM 2387 C CA . LEU A 1 293 ? 22.685 2.833 -28.897 1.00 84.31 293 LEU A CA 1
ATOM 2388 C C . LEU A 1 293 ? 22.566 4.208 -28.219 1.00 84.31 293 LEU A C 1
ATOM 2390 O O . LEU A 1 293 ? 22.545 5.230 -28.921 1.00 84.31 293 LEU A O 1
ATOM 2394 N N . ASP A 1 294 ? 22.561 4.230 -26.885 1.00 75.75 294 ASP A N 1
ATOM 2395 C CA . ASP A 1 294 ? 22.531 5.467 -26.101 1.00 75.75 294 ASP A CA 1
ATOM 2396 C C . ASP A 1 294 ? 23.737 6.376 -26.450 1.00 75.75 294 ASP A C 1
ATOM 2398 O O . ASP A 1 294 ? 24.896 5.932 -26.457 1.00 75.75 294 ASP A O 1
ATOM 2402 N N . PRO A 1 295 ? 23.508 7.668 -26.767 1.00 69.19 295 PRO A N 1
ATOM 2403 C CA . PRO A 1 295 ? 24.563 8.669 -26.881 1.00 69.19 295 PRO A CA 1
ATOM 2404 C C . PRO A 1 295 ? 25.571 8.713 -25.721 1.00 69.19 295 PRO A C 1
ATOM 2406 O O . PRO A 1 295 ? 26.730 9.062 -25.968 1.00 69.19 295 PRO A O 1
ATOM 2409 N N . LEU A 1 296 ? 25.184 8.393 -24.480 1.00 61.50 296 LEU A N 1
ATOM 2410 C CA . LEU A 1 296 ? 26.128 8.347 -23.354 1.00 61.50 296 LEU A CA 1
ATOM 2411 C C . LEU A 1 296 ? 27.161 7.229 -23.530 1.00 61.50 296 LEU A C 1
ATOM 2413 O O . LEU A 1 296 ? 28.361 7.492 -23.415 1.00 61.50 296 LEU A O 1
ATOM 2417 N N . SER A 1 297 ? 26.732 6.036 -23.937 1.00 59.91 297 SER A N 1
ATOM 2418 C CA . SER A 1 297 ? 27.628 4.915 -24.246 1.00 59.91 297 SER A CA 1
ATOM 2419 C C . SER A 1 297 ? 28.570 5.242 -25.405 1.00 59.91 297 SER A C 1
ATOM 2421 O O . SER A 1 297 ? 29.745 4.890 -25.361 1.00 59.91 297 SER A O 1
ATOM 2423 N N . LYS A 1 298 ? 28.115 6.010 -26.409 1.00 59.62 298 LYS A N 1
ATOM 2424 C CA . LYS A 1 298 ? 28.994 6.508 -27.490 1.00 59.62 298 LYS A CA 1
ATOM 2425 C C . LYS A 1 298 ? 30.103 7.421 -26.965 1.00 59.62 298 LYS A C 1
ATOM 2427 O O . LYS A 1 298 ? 31.246 7.313 -27.404 1.00 59.62 298 LYS A O 1
ATOM 2432 N N . LYS A 1 299 ? 29.786 8.315 -26.021 1.00 57.38 299 LYS A N 1
ATOM 2433 C CA . LYS A 1 299 ? 30.783 9.198 -25.389 1.00 57.38 299 LYS A CA 1
ATOM 2434 C C . LYS A 1 299 ? 31.774 8.409 -24.539 1.00 57.38 299 LYS A C 1
ATOM 2436 O O . LYS A 1 299 ? 32.959 8.728 -24.557 1.00 57.38 299 LYS A O 1
ATOM 2441 N N . GLN A 1 300 ? 31.302 7.397 -23.815 1.00 56.38 300 GLN A N 1
ATOM 2442 C CA . GLN A 1 300 ? 32.161 6.538 -23.004 1.00 56.38 300 GLN A CA 1
ATOM 2443 C C . GLN A 1 300 ? 33.098 5.694 -23.873 1.00 56.38 300 GLN A C 1
ATOM 2445 O O . GLN A 1 300 ? 34.299 5.699 -23.634 1.00 56.38 300 GLN A O 1
ATOM 2450 N N . LEU A 1 301 ? 32.591 5.119 -24.967 1.00 56.34 301 LEU A N 1
ATOM 2451 C CA . LEU A 1 301 ? 33.411 4.437 -25.970 1.00 56.34 301 LEU A CA 1
ATOM 2452 C C . LEU A 1 301 ? 34.477 5.372 -26.566 1.00 56.34 301 LEU A C 1
ATOM 2454 O O . LEU A 1 301 ? 35.628 4.980 -26.729 1.00 56.34 301 LEU A O 1
ATOM 2458 N N . GLY A 1 302 ? 34.113 6.627 -26.856 1.00 56.47 302 GLY A N 1
ATOM 2459 C CA . GLY A 1 302 ? 35.056 7.646 -27.319 1.00 56.47 302 GLY A CA 1
ATOM 2460 C C . GLY A 1 302 ? 36.163 7.943 -26.303 1.00 56.47 302 GLY A C 1
ATOM 2461 O O . GLY A 1 302 ? 37.329 8.026 -26.686 1.00 56.47 302 GLY A O 1
ATOM 2462 N N . ARG A 1 303 ? 35.824 8.037 -25.008 1.00 51.00 303 ARG A N 1
ATOM 2463 C CA . ARG A 1 303 ? 36.811 8.193 -23.926 1.00 51.00 303 ARG A CA 1
ATOM 2464 C C . ARG A 1 303 ? 37.721 6.973 -23.814 1.00 51.00 303 ARG A C 1
ATOM 2466 O O . ARG A 1 303 ? 38.936 7.132 -23.864 1.00 51.00 303 ARG A O 1
ATOM 2473 N N . ASP A 1 304 ? 37.157 5.771 -23.773 1.00 59.34 304 ASP A N 1
ATOM 2474 C CA . ASP A 1 304 ? 37.918 4.525 -23.632 1.00 59.34 304 ASP A CA 1
ATOM 2475 C C . ASP A 1 304 ? 38.864 4.283 -24.820 1.00 59.34 304 ASP A C 1
ATOM 2477 O O . ASP A 1 304 ? 39.982 3.787 -24.651 1.00 59.34 304 ASP A O 1
ATOM 2481 N N . LEU A 1 305 ? 38.445 4.651 -26.036 1.00 57.97 305 LEU A N 1
ATOM 2482 C CA . LEU A 1 305 ? 39.292 4.609 -27.230 1.00 57.97 305 LEU A CA 1
ATOM 2483 C C . LEU A 1 305 ? 40.405 5.662 -27.173 1.00 57.97 305 LEU A C 1
ATOM 2485 O O . LEU A 1 305 ? 41.548 5.348 -27.513 1.00 57.97 305 LEU A O 1
ATOM 2489 N N . SER A 1 306 ? 40.104 6.873 -26.694 1.00 53.97 306 SER A N 1
ATOM 2490 C CA . SER A 1 306 ? 41.107 7.928 -26.512 1.00 53.97 306 SER A CA 1
ATOM 2491 C C . SER A 1 306 ? 42.160 7.548 -25.458 1.00 53.97 306 SER A C 1
ATOM 2493 O O . SER A 1 306 ? 43.360 7.653 -25.718 1.00 53.97 306 SER A O 1
ATOM 2495 N N . ASP A 1 307 ? 41.748 6.951 -24.339 1.00 58.28 307 ASP A N 1
ATOM 2496 C CA . ASP A 1 307 ? 42.652 6.466 -23.292 1.00 58.28 307 ASP A CA 1
ATOM 2497 C C . ASP A 1 307 ? 43.513 5.290 -23.770 1.00 58.28 307 ASP A C 1
ATOM 2499 O O . ASP A 1 307 ? 44.709 5.224 -23.473 1.00 58.28 307 ASP A O 1
ATOM 2503 N N . LYS A 1 308 ? 42.950 4.374 -24.570 1.00 56.22 308 LYS A N 1
ATOM 2504 C CA . LYS A 1 308 ? 43.721 3.292 -25.206 1.00 56.22 308 LYS A CA 1
ATOM 2505 C C . LYS A 1 308 ? 44.729 3.819 -26.229 1.00 56.22 308 LYS A C 1
ATOM 2507 O O . LYS A 1 308 ? 45.845 3.300 -26.278 1.00 56.22 308 LYS A O 1
ATOM 2512 N N . SER A 1 309 ? 44.379 4.843 -27.013 1.00 51.88 309 SER A N 1
ATOM 2513 C CA . SER A 1 309 ? 45.328 5.484 -27.936 1.00 51.88 309 SER A CA 1
ATOM 2514 C C . SER A 1 309 ? 46.465 6.196 -27.202 1.00 51.88 309 SER A C 1
ATOM 2516 O O . SER A 1 309 ? 47.617 6.047 -27.600 1.00 51.88 309 SER A O 1
ATOM 2518 N N . ASN A 1 310 ? 46.184 6.852 -26.070 1.00 53.78 310 ASN A N 1
ATOM 2519 C CA . ASN A 1 310 ? 47.213 7.476 -25.237 1.00 53.78 310 ASN A CA 1
ATOM 2520 C C . ASN A 1 310 ? 48.137 6.446 -24.571 1.00 53.78 310 ASN A C 1
ATOM 2522 O O . ASN A 1 310 ? 49.342 6.671 -24.483 1.00 53.78 310 ASN A O 1
ATOM 2526 N N . ARG A 1 311 ? 47.614 5.284 -24.156 1.00 51.06 311 ARG A N 1
ATOM 2527 C CA . ARG A 1 311 ? 48.444 4.189 -23.620 1.00 51.06 311 ARG A CA 1
ATOM 2528 C C . ARG A 1 311 ? 49.347 3.551 -24.681 1.00 51.06 311 ARG A C 1
ATOM 2530 O O . ARG A 1 311 ? 50.491 3.245 -24.365 1.00 51.06 311 ARG A O 1
ATOM 2537 N N . LYS A 1 312 ? 48.879 3.400 -25.929 1.00 48.03 312 LYS A N 1
ATOM 2538 C CA . LYS A 1 312 ? 49.720 2.957 -27.063 1.00 48.03 312 LYS A CA 1
ATOM 2539 C C . LYS A 1 312 ? 50.768 4.006 -27.460 1.00 48.03 312 LYS A C 1
ATOM 2541 O O . LYS A 1 312 ? 51.925 3.663 -27.660 1.00 48.03 312 LYS A O 1
ATOM 2546 N N . ALA A 1 313 ? 50.400 5.287 -27.494 1.00 49.25 313 ALA A N 1
ATOM 2547 C CA . ALA A 1 313 ? 51.340 6.374 -27.783 1.00 49.25 313 ALA A CA 1
ATOM 2548 C C . ALA A 1 313 ? 52.420 6.544 -26.692 1.00 49.25 313 ALA A C 1
ATOM 2550 O O . ALA A 1 313 ? 53.522 7.008 -26.982 1.00 49.25 313 ALA A O 1
ATOM 2551 N N . GLY A 1 314 ? 52.120 6.154 -25.447 1.00 45.72 314 GLY A N 1
ATOM 2552 C CA . GLY A 1 314 ? 53.079 6.108 -24.341 1.00 45.72 314 GLY A CA 1
ATOM 2553 C C . GLY A 1 314 ? 54.026 4.902 -24.369 1.00 45.72 314 GLY A C 1
ATOM 2554 O O . GLY A 1 314 ? 55.140 5.013 -23.865 1.00 45.72 314 GLY A O 1
ATOM 2555 N N . SER A 1 315 ? 53.637 3.770 -24.975 1.00 43.84 315 SER A N 1
ATOM 2556 C CA . SER A 1 315 ? 54.506 2.586 -25.091 1.00 43.84 315 SER A CA 1
ATOM 2557 C C . SER A 1 315 ? 55.504 2.657 -26.252 1.00 43.84 315 SER A C 1
ATOM 2559 O O . SER A 1 315 ? 56.547 2.010 -26.177 1.00 43.84 315 SER A O 1
ATOM 2561 N N . ASP A 1 316 ? 55.222 3.467 -27.278 1.00 44.78 316 ASP A N 1
ATOM 2562 C CA . ASP A 1 316 ? 56.097 3.654 -28.451 1.00 44.78 316 ASP A CA 1
ATOM 2563 C C . ASP A 1 316 ? 57.171 4.742 -28.258 1.00 44.78 316 ASP A C 1
ATOM 2565 O O . ASP A 1 316 ? 58.026 4.939 -29.120 1.00 44.78 316 ASP A O 1
ATOM 2569 N N . ARG A 1 317 ? 57.198 5.425 -27.104 1.00 41.69 317 ARG A N 1
ATOM 2570 C CA . ARG A 1 317 ? 58.291 6.334 -26.720 1.00 41.69 317 ARG A CA 1
ATOM 2571 C C . ARG A 1 317 ? 59.228 5.663 -25.716 1.00 41.69 317 ARG A C 1
ATOM 2573 O O . ARG A 1 317 ? 59.250 6.022 -24.543 1.00 41.69 317 ARG A O 1
ATOM 2580 N N . ARG A 1 318 ? 60.039 4.705 -26.174 1.00 35.47 318 ARG A N 1
ATOM 2581 C CA . ARG A 1 318 ? 61.298 4.377 -25.480 1.00 35.47 318 ARG A CA 1
ATOM 2582 C C . ARG A 1 318 ? 62.382 5.335 -25.989 1.00 35.47 318 ARG A C 1
ATOM 2584 O O . ARG A 1 318 ? 62.613 5.351 -27.196 1.00 35.47 318 ARG A O 1
ATOM 2591 N N . PRO A 1 319 ? 63.040 6.137 -25.134 1.00 37.62 319 PRO A N 1
ATOM 2592 C CA . PRO A 1 319 ? 64.177 6.940 -25.565 1.00 37.62 319 PRO A CA 1
ATOM 2593 C C . PRO A 1 319 ? 65.327 6.006 -25.955 1.00 37.62 319 PRO A C 1
ATOM 2595 O O . PRO A 1 319 ? 65.686 5.110 -25.190 1.00 37.62 319 PRO A O 1
ATOM 2598 N N . GLY A 1 320 ? 65.881 6.203 -27.152 1.00 34.97 320 GLY A N 1
ATOM 2599 C CA . GLY A 1 320 ? 67.119 5.555 -27.571 1.00 34.97 320 GLY A CA 1
ATOM 2600 C C . GLY A 1 320 ? 68.270 5.961 -26.651 1.00 34.97 320 GLY A C 1
ATOM 2601 O O . GLY A 1 320 ? 68.432 7.136 -26.329 1.00 34.97 320 GLY A O 1
ATOM 2602 N N . ILE A 1 321 ? 69.044 4.972 -26.217 1.00 35.09 321 ILE A N 1
ATOM 2603 C CA . ILE A 1 321 ? 70.276 5.145 -25.445 1.00 35.09 321 ILE A CA 1
ATOM 2604 C C . ILE A 1 321 ? 71.345 5.712 -26.400 1.00 35.09 321 ILE A C 1
ATOM 2606 O O . ILE A 1 321 ? 71.612 5.065 -27.415 1.00 35.09 321 ILE A O 1
ATOM 2610 N N . PRO A 1 322 ? 71.962 6.879 -26.137 1.00 34.47 322 PRO A N 1
ATOM 2611 C CA . PRO A 1 322 ? 73.134 7.315 -26.891 1.00 34.47 322 PRO A CA 1
ATOM 2612 C C . PRO A 1 322 ? 74.399 6.596 -26.373 1.00 34.47 322 PRO A C 1
ATOM 2614 O O . PRO A 1 322 ? 74.453 6.243 -25.192 1.00 34.47 322 PRO A O 1
ATOM 2617 N N . PRO A 1 323 ? 75.415 6.347 -27.221 1.00 32.69 323 PRO A N 1
ATOM 2618 C CA . PRO A 1 323 ? 76.597 5.594 -26.818 1.00 32.69 323 PRO A CA 1
ATOM 2619 C C . PRO A 1 323 ? 77.543 6.438 -25.949 1.00 32.69 323 PRO A C 1
ATOM 2621 O O . PRO A 1 323 ? 77.655 7.651 -26.113 1.00 32.69 323 PRO A O 1
ATOM 2624 N N . HIS A 1 324 ? 78.216 5.755 -25.023 1.00 31.03 324 HIS A N 1
ATOM 2625 C CA . HIS A 1 324 ? 79.190 6.293 -24.074 1.00 31.03 324 HIS A CA 1
ATOM 2626 C C . HIS A 1 324 ? 80.471 6.826 -24.739 1.00 31.03 324 HIS A C 1
ATOM 2628 O O . HIS A 1 324 ? 81.038 6.161 -25.605 1.00 31.03 324 HIS A O 1
ATOM 2634 N N . SER A 1 325 ? 80.988 7.933 -24.196 1.00 27.06 325 SER A N 1
ATOM 2635 C CA . SER A 1 325 ? 82.387 8.377 -24.307 1.00 27.06 325 SER A CA 1
ATOM 2636 C C . SER A 1 325 ? 82.912 8.679 -22.890 1.00 27.06 325 SER A C 1
ATOM 2638 O O . SER A 1 325 ? 82.193 9.350 -22.144 1.00 27.06 325 SER A O 1
ATOM 2640 N N . PRO A 1 326 ? 84.098 8.196 -22.476 1.00 37.34 326 PRO A N 1
ATOM 2641 C CA . PRO A 1 326 ? 84.674 8.476 -21.160 1.00 37.34 326 PRO A CA 1
ATOM 2642 C C . PRO A 1 326 ? 85.659 9.655 -21.222 1.00 37.34 326 PRO A C 1
ATOM 2644 O O . PRO A 1 326 ? 86.326 9.798 -22.239 1.00 37.34 326 PRO A O 1
ATOM 2647 N N . GLU A 1 327 ? 85.755 10.465 -20.156 1.00 28.34 327 GLU A N 1
ATOM 2648 C CA . GLU A 1 327 ? 87.019 10.955 -19.553 1.00 28.34 327 GLU A CA 1
ATOM 2649 C C . GLU A 1 327 ? 86.823 12.111 -18.541 1.00 28.34 327 GLU A C 1
ATOM 2651 O O . GLU A 1 327 ? 86.085 13.059 -18.800 1.00 28.34 327 GLU A O 1
ATOM 2656 N N . ASN A 1 328 ? 87.576 11.994 -17.432 1.00 29.41 328 ASN A N 1
ATOM 2657 C CA . ASN A 1 328 ? 88.083 12.999 -16.473 1.00 29.41 328 ASN A CA 1
ATOM 2658 C C . ASN A 1 328 ? 87.051 13.728 -15.586 1.00 29.41 328 ASN A C 1
ATOM 2660 O O . ASN A 1 328 ? 86.234 14.502 -16.064 1.00 29.41 328 ASN A O 1
ATOM 2664 N N . GLU A 1 329 ? 86.924 13.472 -14.278 1.00 28.86 329 GLU A N 1
ATOM 2665 C CA . GLU A 1 329 ? 87.890 13.453 -13.154 1.00 28.86 329 GLU A CA 1
ATOM 2666 C C . GLU A 1 329 ? 88.437 14.847 -12.773 1.00 28.86 329 GLU A C 1
ATOM 2668 O O . GLU A 1 329 ? 88.866 15.610 -13.632 1.00 28.86 329 GLU A O 1
ATOM 2673 N N . THR A 1 330 ? 88.448 15.109 -11.454 1.00 30.55 330 THR A N 1
ATOM 2674 C CA . THR A 1 330 ? 88.860 16.303 -10.668 1.00 30.55 330 THR A CA 1
ATOM 2675 C C . THR A 1 330 ? 87.834 17.434 -10.487 1.00 30.55 330 THR A C 1
ATOM 2677 O O . THR A 1 330 ? 87.093 17.752 -11.402 1.00 30.55 330 THR A O 1
ATOM 2680 N N . ALA A 1 331 ? 87.736 18.164 -9.370 1.00 28.95 331 ALA A N 1
ATOM 2681 C CA . ALA A 1 331 ? 88.096 18.044 -7.947 1.00 28.95 331 ALA A CA 1
ATOM 2682 C C . ALA A 1 331 ? 87.718 19.401 -7.281 1.00 28.95 331 ALA A C 1
ATOM 2684 O O . ALA A 1 331 ? 87.689 20.408 -7.983 1.00 28.95 331 ALA A O 1
ATOM 2685 N N . TRP A 1 332 ? 87.546 19.423 -5.945 1.00 28.12 332 TRP A N 1
ATOM 2686 C CA . TRP A 1 332 ? 87.530 20.613 -5.050 1.00 28.12 332 TRP A CA 1
ATOM 2687 C C . TRP A 1 332 ? 86.343 21.594 -5.189 1.00 28.12 332 TRP A C 1
ATOM 2689 O O . TRP A 1 332 ? 85.770 21.739 -6.254 1.00 28.12 332 TRP A O 1
ATOM 2699 N N . SER A 1 333 ? 85.927 22.397 -4.211 1.00 26.14 333 SER A N 1
ATOM 2700 C CA . SER A 1 333 ? 85.912 22.417 -2.742 1.00 26.14 333 SER A CA 1
ATOM 2701 C C . SER A 1 333 ? 85.169 23.707 -2.346 1.00 26.14 333 SER A C 1
ATOM 2703 O O . SER A 1 333 ? 85.189 24.667 -3.108 1.00 26.14 333 SER A O 1
ATOM 2705 N N . THR A 1 334 ? 84.619 23.752 -1.125 1.00 28.05 334 THR A N 1
ATOM 2706 C CA . THR A 1 334 ? 84.503 24.955 -0.259 1.00 28.05 334 THR A CA 1
ATOM 2707 C C . THR A 1 334 ? 83.800 26.221 -0.787 1.00 28.05 334 THR A C 1
ATOM 2709 O O . THR A 1 334 ? 84.379 26.944 -1.587 1.00 28.05 334 THR A O 1
ATOM 2712 N N . LEU A 1 335 ? 82.659 26.599 -0.193 1.00 28.67 335 LEU A N 1
ATOM 2713 C CA . LEU A 1 335 ? 82.527 27.642 0.856 1.00 28.67 335 LEU A CA 1
ATOM 2714 C C . LEU A 1 335 ? 81.070 28.129 0.996 1.00 28.67 335 LEU A C 1
ATOM 2716 O O . LEU A 1 335 ? 80.412 28.371 -0.009 1.00 28.67 335 LEU A O 1
ATOM 2720 N N . GLU A 1 336 ? 80.689 28.291 2.270 1.00 34.75 336 GLU A N 1
ATOM 2721 C CA . GLU A 1 336 ? 79.583 29.075 2.873 1.00 34.75 336 GLU A CA 1
ATOM 2722 C C . GLU A 1 336 ? 78.117 28.744 2.552 1.00 34.75 336 GLU A C 1
ATOM 2724 O O . GLU A 1 336 ? 77.640 28.957 1.417 1.00 34.75 336 GLU A O 1
#

Organism: NCBI:txid676965

Secondary structure (DSSP, 8-state):
---HHHHHHHHHHHHHHHHHHHHH--SHHHHHHHHHHHHHHHHHHHHHHHHHHHHHHHHHHS-TTTEEEEEEEEEEEEETTEEEEEEEEEEEETTT--EE-HHHHHTT--TT--B-HHHHHHHHHHHHHS-HHHHHHHHHHHTTTS----HHHHHHHHHHHHHHHHHHHHHHHHHHHTS-------B--SEEEEEEEEEEEEPP-SSSS--EEEEEEEEEESEEEE-SSS-EEEET-EEEEESS-HHHHHHHHHHHHHTTB-GGG--EEEEEES--HHHHGGGGTSTTPEEEE-HHHHHHHHHHHHHHHHHHHHHS-PPPPPPP------------